Protein AF-0000000082527049 (afdb_homodimer)

Organism: NCBI:txid158383

Solvent-accessible surface area (backbone atoms only — not comparable to full-atom values): 14825 Å² total; per-residue (Å²): 141,87,80,73,52,44,71,53,27,53,71,65,44,74,83,54,60,95,79,43,87,49,55,90,68,38,43,73,91,43,54,63,54,38,51,38,31,34,69,52,26,30,56,68,39,48,50,51,59,44,67,74,38,63,76,91,48,32,56,57,21,47,52,30,46,32,52,45,23,49,32,27,72,77,32,73,47,36,25,55,52,50,53,46,51,52,49,50,50,51,39,51,52,47,50,49,51,50,50,51,52,51,52,51,51,52,53,55,53,53,55,54,56,56,55,58,58,57,59,61,59,64,70,64,61,74,77,75,72,73,75,118,148,84,92,81,51,60,59,38,35,57,78,51,63,78,80,64,59,93,81,43,88,50,54,88,66,40,44,77,92,43,54,62,53,45,50,36,31,34,67,52,26,30,60,66,39,49,49,50,58,45,66,75,37,62,76,91,52,31,56,56,22,46,51,31,46,32,52,46,23,48,32,29,72,77,32,73,48,36,25,54,52,49,52,46,53,53,51,52,50,50,42,50,51,48,51,48,52,49,51,50,53,51,50,51,50,52,54,53,52,52,54,54,56,57,54,58,57,55,60,62,58,63,73,65,60,74,76,76,72,72,75,117

Foldseek 3Di:
DPQD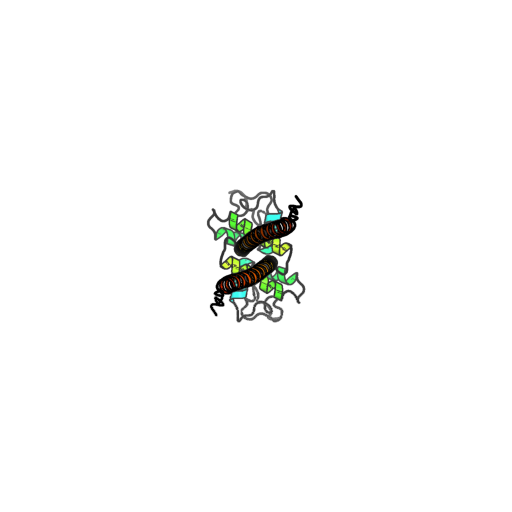ADPCRPDVVVDRDPPRLCPVQQPPVRSVLRVLLCVVQNPVRLSVVLVVDDVVCSNVVSVVSSQQSVQCVVPVPQGCNVVVVVVVVVVVVVVVVVVVVVVVVVVVVVVVVVVVVVVVVVVPPPPPPPPD/DDDDADPCSPPNPDDRPPPRLCPVQQPPVRPVQRVLLCVVQNSVRLSVVLVVDDVVCSNVVSVVSSQQSVQCVVPVPQGCNVVVVVVVVVVVVVVVVVVVVVVVVVVVVVVVVVVVVVVVVVVPPPPPPPPD

Secondary structure (DSSP, 8-state):
-----TTTTHHHHTT--TT-SSTTTS-TT-HHHHHHHHHHH-HHHHHHHHHTS-HHHHHHHHHHHHHHHHHHHH-TTTTHHHHHHHHHHHHHHHHHHHHHHHHHHHHHHHHHHHHHHHHHHHTT--------/------SSTTTSSSS--TT-SSTTTS-TT-HHHHHHHHHHH-HHHHHHHHHTS-HHHHHHHHHHHHHHHHHHHH-TTTTHHHHHHHHHHHHHHHHHHHHHHHHHHHHHHHHHHHHHHHHHHHTT--------

Sequence (264 aa):
MTSTRCAACKHLRRRCPPDCIFSPYFPSDNPQRFAYVHRIYGASNIAKILQDLPVHIRGEAADSLYYEAHCRMKDPIHGCVGIITLLHQQIYNAQTQLSKIQAEIAVLSAKAQTESHYQHQVEHVPNVDENFMTSTRCAACKHLRRRCPPDCIFSPYFPSDNPQRFAYVHRIYGASNIAKILQDLPVHIRGEAADSLYYEAHCRMKDPIHGCVGIITLLHQQIYNAQTQLSKIQAEIAVLSAKAQTESHYQHQVEHVPNVDENF

Structure (mmCIF, N/CA/C/O backbone):
data_AF-0000000082527049-model_v1
#
loop_
_entity.id
_entity.type
_entity.pdbx_description
1 polymer 'LOB domain-containing protein'
#
loop_
_atom_site.group_PDB
_atom_site.id
_atom_site.type_symbol
_atom_site.label_atom_id
_atom_site.label_alt_id
_atom_site.label_comp_id
_atom_site.label_asym_id
_atom_site.label_entity_id
_atom_site.label_seq_id
_atom_site.pdbx_PDB_ins_code
_atom_site.Cartn_x
_atom_site.Cartn_y
_atom_site.Cartn_z
_atom_site.occupancy
_atom_site.B_iso_or_equiv
_atom_site.auth_seq_id
_atom_site.auth_comp_id
_atom_site.auth_asym_id
_atom_site.auth_atom_id
_atom_site.pdbx_PDB_model_num
ATOM 1 N N .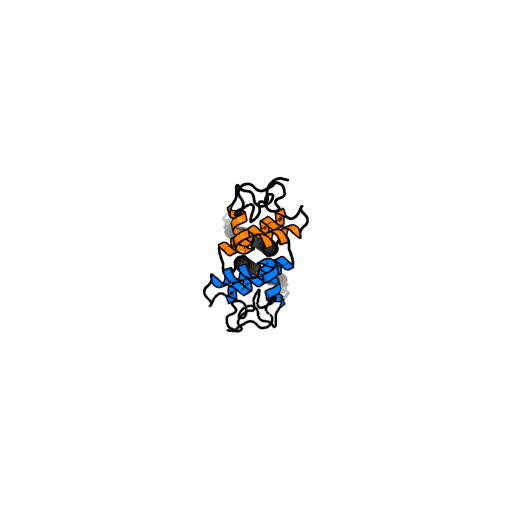 MET A 1 1 ? -16.969 23.422 32.25 1 33.56 1 MET A N 1
ATOM 2 C CA . MET A 1 1 ? -16.641 23.047 30.891 1 33.56 1 MET A CA 1
ATOM 3 C C . MET A 1 1 ? -15.133 23.031 30.672 1 33.56 1 MET A C 1
ATOM 5 O O . MET A 1 1 ? -14.516 24.094 30.531 1 33.56 1 MET A O 1
ATOM 9 N N . THR A 1 2 ? -14.141 22.234 31.359 1 44 2 THR A N 1
ATOM 10 C CA . THR A 1 2 ? -12.867 21.609 31.688 1 44 2 THR A CA 1
ATOM 11 C C . THR A 1 2 ? -12.219 20.984 30.453 1 44 2 THR A C 1
ATOM 13 O O . THR A 1 2 ? -11.148 20.391 30.547 1 44 2 THR A O 1
ATOM 16 N N . SER A 1 3 ? -12.633 21.125 29.344 1 47.94 3 SER A N 1
ATOM 17 C CA . SER A 1 3 ? -12.68 20.391 28.094 1 47.94 3 SER A CA 1
ATOM 18 C C . SER A 1 3 ? -11.453 20.672 27.234 1 47.94 3 SER A C 1
ATOM 20 O O . SER A 1 3 ? -11.406 20.281 26.062 1 47.94 3 SER A O 1
ATOM 22 N N . THR A 1 4 ? -10.164 20.984 27.766 1 60.16 4 THR A N 1
ATOM 23 C CA . THR A 1 4 ? -9.375 21.531 26.672 1 60.16 4 THR A CA 1
ATOM 24 C C . THR A 1 4 ? -8.562 20.438 25.984 1 60.16 4 THR A C 1
ATOM 26 O O . THR A 1 4 ? -7.656 20.734 25.203 1 60.16 4 THR A O 1
ATOM 29 N N . ARG A 1 5 ? -8.195 19.656 26.062 1 62.34 5 ARG A N 1
ATOM 30 C CA . ARG A 1 5 ? -7.027 18.875 25.672 1 62.34 5 ARG A CA 1
ATOM 31 C C . ARG A 1 5 ? -6.926 18.734 24.156 1 62.34 5 ARG A C 1
ATOM 33 O O . ARG A 1 5 ? -5.918 18.25 23.641 1 62.34 5 ARG A O 1
ATOM 40 N N . CYS A 1 6 ? -6.5 18.703 23.031 1 57.28 6 CYS A N 1
ATOM 41 C CA . CYS A 1 6 ? -5.84 18.062 21.891 1 57.28 6 CYS A CA 1
ATOM 42 C C . CYS A 1 6 ? -4.379 18.5 21.797 1 57.28 6 CYS A C 1
ATOM 44 O O . CYS A 1 6 ? -3.895 19.25 22.641 1 57.28 6 CYS A O 1
ATOM 46 N N . ALA A 1 7 ? -3.035 18.859 21.547 1 45.44 7 ALA A N 1
ATOM 47 C CA . ALA A 1 7 ? -4.016 18.578 20.5 1 45.44 7 ALA A CA 1
ATOM 48 C C . ALA A 1 7 ? -4.215 17.078 20.328 1 45.44 7 ALA A C 1
ATOM 50 O O . ALA A 1 7 ? -5.328 16.609 20.062 1 45.44 7 ALA A O 1
ATOM 51 N N . ALA A 1 8 ? -3.332 15.922 19.484 1 64.31 8 ALA A N 1
ATOM 52 C CA . ALA A 1 8 ? -3.783 14.539 19.422 1 64.31 8 ALA A CA 1
ATOM 53 C C . ALA A 1 8 ? -3.744 13.875 20.781 1 64.31 8 ALA A C 1
ATOM 55 O O . ALA A 1 8 ? -2.824 14.109 21.578 1 64.31 8 ALA A O 1
ATOM 56 N N . CYS A 1 9 ? -4.637 14.164 21.766 1 58.22 9 CYS A N 1
ATOM 57 C CA . CYS A 1 9 ? -5.387 14.398 22.984 1 58.22 9 CYS A CA 1
ATOM 58 C C . CYS A 1 9 ? -4.477 14.953 24.078 1 58.22 9 CYS A C 1
ATOM 60 O O . CYS A 1 9 ? -3.398 14.414 24.328 1 58.22 9 CYS A O 1
ATOM 62 N N . LYS A 1 10 ? -3.127 16.125 23.734 1 53.03 10 LYS A N 1
ATOM 63 C CA . LYS A 1 10 ? -2.316 16.656 24.828 1 53.03 10 LYS A CA 1
ATOM 64 C C . LYS A 1 10 ? -0.87 16.188 24.719 1 53.03 10 LYS A C 1
ATOM 66 O O . LYS A 1 10 ? -0.561 15.031 25.047 1 53.03 10 LYS A O 1
ATOM 71 N N . HIS A 1 11 ? -0.791 15.375 24.547 1 54.81 11 HIS A N 1
ATOM 72 C CA . HIS A 1 11 ? 0.16 15.516 23.453 1 54.81 11 HIS A CA 1
ATOM 73 C C . HIS A 1 11 ? 0.886 14.195 23.188 1 54.81 11 HIS A C 1
ATOM 75 O O . HIS A 1 11 ? 1.502 14.031 22.125 1 54.81 11 HIS A O 1
ATOM 81 N N . LEU A 1 12 ? 0.016 12.969 22.375 1 58.16 12 LEU A N 1
ATOM 82 C CA . LEU A 1 12 ? -0.374 12.125 21.234 1 58.16 12 LEU A CA 1
ATOM 83 C C . LEU A 1 12 ? -1.21 10.938 21.703 1 58.16 12 LEU A C 1
ATOM 85 O O . LEU A 1 12 ? -1.853 10.273 20.891 1 58.16 12 LEU A O 1
ATOM 89 N N . ARG A 1 13 ? -2.139 11.047 22.875 1 63.97 13 ARG A N 1
ATOM 90 C CA . ARG A 1 13 ? -3.371 10.281 23.047 1 63.97 13 ARG A CA 1
ATOM 91 C C . ARG A 1 13 ? -3.707 10.117 24.531 1 63.97 13 ARG A C 1
ATOM 93 O O . ARG A 1 13 ? -4.746 9.555 24.875 1 63.97 13 ARG A O 1
ATOM 100 N N . ARG A 1 14 ? -2.436 11.234 25.781 1 59.84 14 ARG A N 1
ATOM 101 C CA . ARG A 1 14 ? -2.57 10.852 27.188 1 59.84 14 ARG A CA 1
ATOM 102 C C . ARG A 1 14 ? -3.854 11.4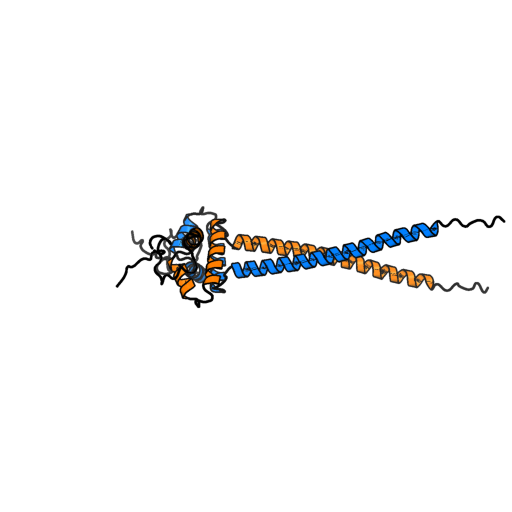14 27.797 1 59.84 14 ARG A C 1
ATOM 104 O O . ARG A 1 14 ? -3.941 12.609 28.078 1 59.84 14 ARG A O 1
ATOM 111 N N . ARG A 1 15 ? -5.055 10.883 28.359 1 76.75 15 ARG A N 1
ATOM 112 C CA . ARG A 1 15 ? -6.379 11.039 28.938 1 76.75 15 ARG A CA 1
ATOM 113 C C . ARG A 1 15 ? -7.328 11.734 27.969 1 76.75 15 ARG A C 1
ATOM 115 O O . ARG A 1 15 ? -7.707 12.891 28.203 1 76.75 15 ARG A O 1
ATOM 122 N N . CYS A 1 16 ? -7.801 10.898 26.875 1 84.12 16 CYS A N 1
ATOM 123 C CA . CYS A 1 16 ? -8.672 11.469 25.859 1 84.12 16 CYS A CA 1
ATOM 124 C C . CYS A 1 16 ? -10.047 11.797 26.438 1 84.12 16 CYS A C 1
ATOM 126 O O . CYS A 1 16 ? -10.562 11.07 27.281 1 84.12 16 CYS A O 1
ATOM 128 N N . PRO A 1 17 ? -10.594 12.859 26.078 1 86.88 17 PRO A N 1
ATOM 129 C CA . PRO A 1 17 ? -11.992 13.086 26.453 1 86.88 17 PRO A CA 1
ATOM 130 C C . PRO A 1 17 ? -12.945 12.094 25.797 1 86.88 17 PRO A C 1
ATOM 132 O O . PRO A 1 17 ? -12.57 11.406 24.844 1 86.88 17 PRO A O 1
ATOM 135 N N . PRO A 1 18 ? -14.094 11.875 26.266 1 85.12 18 PRO A N 1
ATOM 136 C CA . PRO A 1 18 ? -15.055 10.891 25.766 1 85.12 18 PRO A CA 1
ATOM 137 C C . PRO A 1 18 ? -15.406 11.094 24.297 1 85.12 18 PRO A C 1
ATOM 139 O O . PRO A 1 18 ? -15.773 10.141 23.609 1 85.12 18 PRO A O 1
ATOM 142 N N . ASP A 1 19 ? -15.188 12.273 23.75 1 87.69 19 ASP A N 1
ATOM 143 C CA . ASP A 1 19 ? -15.625 12.547 22.375 1 87.69 19 ASP A CA 1
ATOM 144 C C . ASP A 1 19 ? -14.438 12.586 21.422 1 87.69 19 ASP A C 1
ATOM 146 O O . ASP A 1 19 ? -14.562 13.047 20.281 1 87.69 19 ASP A O 1
ATOM 150 N N . CYS A 1 20 ? -13.453 12.062 21.859 1 92.5 20 CYS A N 1
ATOM 151 C CA . CYS A 1 20 ? -12.25 12.086 21.031 1 92.5 20 CYS A CA 1
ATOM 152 C C . CYS A 1 20 ? -12.406 11.195 19.812 1 92.5 20 CYS A C 1
ATOM 154 O O . CYS A 1 20 ? -12.727 10.008 19.938 1 92.5 20 CYS A O 1
ATOM 156 N N . ILE A 1 21 ? -12.07 11.656 18.641 1 93.69 21 ILE A N 1
ATOM 157 C CA . ILE A 1 21 ? -12.25 10.945 17.391 1 93.69 21 ILE A CA 1
ATOM 158 C C . ILE A 1 21 ? -11.227 9.812 17.281 1 93.69 21 ILE A C 1
ATOM 160 O O . ILE A 1 21 ? -11.406 8.867 16.516 1 93.69 21 ILE A O 1
ATOM 164 N N . PHE A 1 22 ? -10.211 9.914 18.031 1 94.62 22 PHE A N 1
ATOM 165 C CA . PHE A 1 22 ? -9.086 8.984 17.906 1 94.62 22 PHE A CA 1
ATOM 166 C C . PHE A 1 22 ? -9.242 7.816 18.875 1 94.62 22 PHE A C 1
ATOM 168 O O . PHE A 1 22 ? -8.797 6.703 18.594 1 94.62 22 PHE A O 1
ATOM 175 N N . SER A 1 23 ? -9.812 8.047 20.031 1 92.25 23 SER A N 1
ATOM 176 C CA . SER A 1 23 ? -9.766 7.137 21.172 1 92.25 23 SER A CA 1
ATOM 177 C C . SER A 1 23 ? -10.305 5.758 20.812 1 92.25 23 SER A C 1
ATOM 179 O O . SER A 1 23 ? -9.766 4.738 21.25 1 92.25 23 SER A O 1
ATOM 181 N N . PRO A 1 24 ? -11.336 5.551 19.984 1 93.19 24 PRO A N 1
ATOM 182 C CA . PRO A 1 24 ? -11.836 4.211 19.672 1 93.19 24 PRO A CA 1
ATOM 183 C C . PRO A 1 24 ? -10.875 3.404 18.812 1 93.19 24 PRO A C 1
ATOM 185 O O . PRO A 1 24 ? -10.938 2.172 18.781 1 93.19 24 PRO A O 1
ATOM 188 N N . TYR A 1 25 ? -9.953 4.238 18.156 1 95.44 25 TYR A N 1
ATOM 189 C CA . TYR A 1 25 ? -9.203 3.57 17.094 1 95.44 25 TYR A CA 1
ATOM 190 C C . TYR A 1 25 ? -7.711 3.533 17.422 1 95.44 25 TYR A C 1
ATOM 192 O O . TYR A 1 25 ? -6.957 2.766 16.828 1 95.44 25 TYR A O 1
ATOM 200 N N . PHE A 1 26 ? -7.383 4.309 18.344 1 94.5 26 PHE A N 1
ATOM 201 C CA . PHE A 1 26 ? -6 4.414 18.797 1 94.5 26 PHE A CA 1
ATOM 202 C C . PHE A 1 26 ? -5.91 4.348 20.312 1 94.5 26 PHE A C 1
ATOM 204 O O . PHE A 1 26 ? -5.766 5.375 20.984 1 94.5 26 PHE A O 1
ATOM 211 N N . PRO A 1 27 ? -5.902 3.176 20.734 1 89.12 27 PRO A N 1
ATOM 212 C CA . PRO A 1 27 ? -5.973 2.994 22.188 1 89.12 27 PRO A CA 1
ATOM 213 C C . PRO A 1 27 ? -4.684 3.406 22.891 1 89.12 27 PRO A C 1
ATOM 215 O O . PRO A 1 27 ? -3.598 3.283 22.328 1 89.12 27 PRO A O 1
ATOM 218 N N . SER A 1 28 ? -4.711 3.734 24.172 1 84.88 28 SER A N 1
ATOM 219 C CA . SER A 1 28 ? -3.584 4.242 24.953 1 84.88 28 SER A CA 1
ATOM 220 C C . SER A 1 28 ? -2.594 3.131 25.281 1 84.88 28 SER A C 1
ATOM 222 O O . SER A 1 28 ? -1.423 3.396 25.562 1 84.88 28 SER A O 1
ATOM 224 N N . ASP A 1 29 ? -3.107 1.927 25.234 1 86 29 ASP A N 1
ATOM 225 C CA . ASP A 1 29 ? -2.227 0.805 25.531 1 86 29 ASP A CA 1
ATOM 226 C C . ASP A 1 29 ? -1.362 0.435 24.328 1 86 29 ASP A C 1
ATOM 228 O O . ASP A 1 29 ? -0.475 -0.414 24.438 1 86 29 ASP A O 1
ATOM 232 N N . ASN A 1 30 ? -1.67 1.016 23.156 1 90.56 30 ASN A N 1
ATOM 233 C CA . ASN A 1 30 ? -0.839 0.889 21.969 1 90.56 30 ASN A CA 1
ATOM 234 C C . ASN A 1 30 ? -0.433 2.254 21.422 1 90.56 30 ASN A C 1
ATOM 236 O O . ASN A 1 30 ? -0.833 2.629 20.312 1 90.56 30 ASN A O 1
ATOM 240 N N . PRO A 1 31 ? 0.392 2.947 22.156 1 90.06 31 PRO A N 1
ATOM 241 C CA . PRO A 1 31 ? 0.726 4.328 21.812 1 90.06 31 PRO A CA 1
ATOM 242 C C . PRO A 1 31 ? 1.446 4.438 20.469 1 90.06 31 PRO A C 1
ATOM 244 O O . PRO A 1 31 ? 1.366 5.473 19.797 1 90.06 31 PRO A O 1
ATOM 247 N N . GLN A 1 32 ? 2.08 3.336 20.047 1 92.81 32 GLN A N 1
ATOM 248 C CA . GLN A 1 32 ? 2.832 3.355 18.797 1 92.81 32 GLN A CA 1
ATOM 249 C C . GLN A 1 32 ? 1.9 3.48 17.594 1 92.81 32 GLN A C 1
ATOM 251 O O . GLN A 1 32 ? 2.262 4.09 16.578 1 92.81 32 GLN A O 1
ATOM 256 N N . ARG A 1 33 ? 0.744 2.92 17.797 1 95.25 33 ARG A N 1
ATOM 257 C CA . ARG A 1 33 ? -0.225 2.945 16.703 1 95.25 33 ARG A CA 1
ATOM 258 C C . ARG A 1 33 ? -0.549 4.375 16.297 1 95.25 33 ARG A C 1
ATOM 260 O O . ARG A 1 33 ? -0.494 4.711 15.109 1 95.25 33 ARG A O 1
ATOM 267 N N . PHE A 1 34 ? -0.775 5.176 17.25 1 94.94 34 PHE A N 1
ATOM 268 C CA . PHE A 1 34 ? -1.087 6.566 16.938 1 94.94 34 PHE A CA 1
ATOM 269 C C . PHE A 1 34 ? 0.172 7.328 16.547 1 94.94 34 PHE A C 1
ATOM 271 O O . PHE A 1 34 ? 0.125 8.203 15.672 1 94.94 34 PHE A O 1
ATOM 278 N N . ALA A 1 35 ? 1.241 7.031 17.188 1 95 35 ALA A N 1
ATOM 279 C CA . ALA A 1 35 ? 2.494 7.727 16.906 1 95 35 ALA A CA 1
ATOM 280 C C . ALA A 1 35 ? 2.879 7.594 15.43 1 95 35 ALA A C 1
ATOM 282 O O . ALA A 1 35 ? 3.326 8.562 14.812 1 95 35 ALA A O 1
ATOM 283 N N . TYR A 1 36 ? 2.701 6.355 14.852 1 96.38 36 TYR A N 1
ATOM 284 C CA . TYR A 1 36 ? 3.066 6.117 13.461 1 96.38 36 TYR A CA 1
ATOM 285 C C . TYR A 1 36 ? 2.16 6.898 12.516 1 96.38 36 TYR A C 1
ATOM 287 O O . TYR A 1 36 ? 2.637 7.539 11.578 1 96.38 36 TYR A O 1
ATOM 295 N N . VAL A 1 37 ? 0.835 6.84 12.797 1 97.38 37 VAL A N 1
ATOM 296 C CA . VAL A 1 37 ? -0.109 7.516 11.906 1 97.38 37 VAL A CA 1
ATOM 297 C C . VAL A 1 37 ? 0.078 9.023 12.008 1 97.38 37 VAL A C 1
ATOM 299 O O . VAL A 1 37 ? -0.012 9.734 11.008 1 97.38 37 VAL A O 1
ATOM 302 N N . HIS A 1 38 ? 0.391 9.477 13.203 1 95.81 38 HIS A N 1
ATOM 303 C CA . HIS A 1 38 ? 0.633 10.898 13.422 1 95.81 38 HIS A CA 1
ATOM 304 C C . HIS A 1 38 ? 1.872 11.367 12.664 1 95.81 38 HIS A C 1
ATOM 306 O O . HIS A 1 38 ? 1.876 12.453 12.086 1 95.81 38 HIS A O 1
ATOM 312 N N . ARG A 1 39 ? 2.893 10.57 12.719 1 95.56 39 ARG A N 1
ATOM 313 C CA . ARG A 1 39 ? 4.152 10.93 12.078 1 95.56 39 ARG A CA 1
ATOM 314 C C . ARG A 1 39 ? 3.99 11.039 10.562 1 95.56 39 ARG A C 1
ATOM 316 O O . ARG A 1 39 ? 4.586 11.914 9.93 1 95.56 39 ARG A O 1
ATOM 323 N N . ILE A 1 40 ? 3.154 10.219 10.039 1 97.75 40 ILE A N 1
ATOM 324 C CA . ILE A 1 40 ? 3.072 10.117 8.586 1 97.75 40 ILE A CA 1
ATOM 325 C C . ILE A 1 40 ? 1.992 11.07 8.062 1 97.75 40 ILE A C 1
ATOM 327 O O . ILE A 1 40 ? 2.195 11.758 7.062 1 97.75 40 ILE A O 1
ATOM 331 N N . TYR A 1 41 ? 0.872 11.141 8.773 1 97.38 41 TYR A N 1
ATOM 332 C CA . TYR A 1 41 ? -0.283 11.836 8.211 1 97.38 41 TYR A CA 1
ATOM 333 C C . TYR A 1 41 ? -0.548 13.141 8.953 1 97.38 41 TYR A C 1
ATOM 335 O O . TYR A 1 41 ? -1.164 14.062 8.414 1 97.38 41 TYR A O 1
ATOM 343 N N . GLY A 1 42 ? -0.118 13.195 10.188 1 94.88 42 GLY A N 1
ATOM 344 C CA . GLY A 1 42 ? -0.533 14.289 11.047 1 94.88 42 GLY A CA 1
ATOM 345 C C . GLY A 1 42 ? -1.9 14.078 11.672 1 94.88 42 GLY A C 1
ATOM 346 O O . GLY A 1 42 ? -2.785 13.484 11.047 1 94.88 42 GLY A O 1
ATOM 347 N N . ALA A 1 43 ? -2.059 14.531 12.867 1 93 43 ALA A N 1
ATOM 348 C CA . ALA A 1 43 ? -3.287 14.32 13.633 1 93 43 ALA A CA 1
ATOM 349 C C . ALA A 1 43 ? -4.484 14.953 12.93 1 93 43 ALA A C 1
ATOM 351 O O . ALA A 1 43 ? -5.566 14.367 12.875 1 93 43 ALA A O 1
ATOM 352 N N . SER A 1 44 ? -4.289 16.078 12.305 1 91.62 44 SER A N 1
ATOM 353 C CA . SER A 1 44 ? -5.387 16.797 11.664 1 91.62 44 SER A CA 1
ATOM 354 C C . SER A 1 44 ? -5.887 16.047 10.43 1 91.62 44 SER A C 1
ATOM 356 O O . SER A 1 44 ? -7.098 15.93 10.219 1 91.62 44 SER A O 1
ATOM 358 N N . ASN A 1 45 ? -4.977 15.539 9.734 1 94 45 ASN A N 1
ATOM 359 C CA . ASN A 1 45 ? -5.352 14.836 8.516 1 94 45 ASN A CA 1
ATOM 360 C C . ASN A 1 45 ? -6.051 13.516 8.828 1 94 45 ASN A C 1
ATOM 362 O O . ASN A 1 45 ? -7.012 13.141 8.148 1 94 45 ASN A O 1
ATOM 366 N N . ILE A 1 46 ? -5.543 12.867 9.844 1 96.31 46 ILE A N 1
ATOM 367 C CA . ILE A 1 46 ? -6.168 11.609 10.242 1 96.31 46 ILE A CA 1
ATOM 368 C C . ILE A 1 46 ? -7.602 11.867 10.703 1 96.31 46 ILE A C 1
ATOM 370 O O . ILE A 1 46 ? -8.516 11.125 10.344 1 96.31 46 ILE A O 1
ATOM 374 N N . ALA A 1 47 ? -7.742 12.906 11.5 1 95.06 47 ALA A N 1
ATOM 375 C CA . ALA A 1 47 ? -9.078 13.258 11.977 1 95.06 47 ALA A CA 1
ATOM 376 C C . ALA A 1 47 ? -10.023 13.539 10.812 1 95.06 47 ALA A C 1
ATOM 378 O O . ALA A 1 47 ? -11.172 13.086 10.812 1 95.06 47 ALA A O 1
ATOM 379 N N . LYS A 1 48 ? -9.5 14.258 9.883 1 95.62 48 LYS A N 1
ATOM 380 C CA . LYS A 1 48 ? -10.305 14.594 8.711 1 95.62 48 LYS A CA 1
ATOM 381 C C . LYS A 1 48 ? -10.711 13.344 7.945 1 95.62 48 LYS A C 1
ATOM 383 O O . LYS A 1 48 ? -11.867 13.203 7.551 1 95.62 48 LYS A O 1
ATOM 388 N N . ILE A 1 49 ? -9.742 12.461 7.758 1 96.69 49 ILE A N 1
ATOM 389 C CA . ILE A 1 49 ? -9.992 11.234 7.016 1 96.69 49 ILE A CA 1
ATOM 390 C C . ILE A 1 49 ? -11.07 10.414 7.719 1 96.69 49 ILE A C 1
ATOM 392 O O . ILE A 1 49 ? -1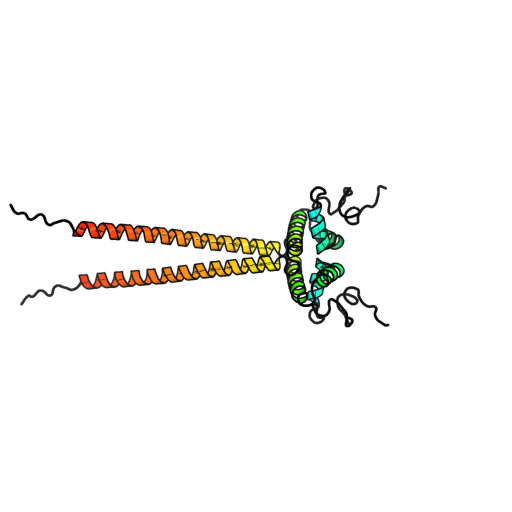2.016 9.945 7.082 1 96.69 49 ILE A O 1
ATOM 396 N N . LEU A 1 50 ? -10.93 10.297 9.031 1 97.44 50 LEU A N 1
ATOM 397 C CA . LEU A 1 50 ? -11.875 9.5 9.797 1 97.44 50 LEU A CA 1
ATOM 398 C C . LEU A 1 50 ? -13.242 10.172 9.852 1 97.44 50 LEU A C 1
ATOM 400 O O . LEU A 1 50 ? -14.273 9.5 9.758 1 97.44 50 LEU A O 1
ATOM 404 N N . GLN A 1 51 ? -13.234 11.469 9.93 1 96.81 51 GLN A N 1
ATOM 405 C CA . GLN A 1 51 ? -14.484 12.219 10.031 1 96.81 51 GLN A CA 1
ATOM 406 C C . GLN A 1 51 ? -15.289 12.125 8.734 1 96.81 51 GLN A C 1
ATOM 408 O O . GLN A 1 51 ? -16.516 12.219 8.758 1 96.81 51 GLN A O 1
ATOM 413 N N . ASP A 1 52 ? -14.562 11.938 7.676 1 97 52 ASP A N 1
ATOM 414 C CA . ASP A 1 52 ? -15.203 11.898 6.367 1 97 52 ASP A CA 1
ATOM 415 C C . ASP A 1 52 ? -15.844 10.539 6.113 1 97 52 ASP A C 1
ATOM 417 O O . ASP A 1 52 ? -16.531 10.344 5.102 1 97 52 ASP A O 1
ATOM 421 N N . LEU A 1 53 ? -15.695 9.664 7.059 1 97.81 53 LEU A N 1
ATOM 422 C CA . LEU A 1 53 ? -16.219 8.305 6.883 1 97.81 53 LEU A CA 1
ATOM 423 C C . LEU A 1 53 ? -17.344 8.023 7.867 1 97.81 53 LEU A C 1
ATOM 425 O O . LEU A 1 53 ? -17.375 8.586 8.969 1 97.81 53 LEU A O 1
ATOM 429 N N . PRO A 1 54 ? -18.281 7.102 7.441 1 97.62 54 PRO A N 1
ATOM 430 C CA . PRO A 1 54 ? -19.25 6.633 8.438 1 97.62 54 PRO A CA 1
ATOM 431 C C . PRO A 1 54 ? -18.578 5.941 9.625 1 97.62 54 PRO A C 1
ATOM 433 O O . PRO A 1 54 ? -17.578 5.234 9.453 1 97.62 54 PRO A O 1
ATOM 436 N N . VAL A 1 55 ? -19.078 6.113 10.82 1 97.31 55 VAL A N 1
ATOM 437 C CA . VAL A 1 55 ? -18.484 5.664 12.078 1 97.31 55 VAL A CA 1
ATOM 438 C C . VAL A 1 55 ? -18.172 4.172 12 1 97.31 55 VAL A C 1
ATOM 440 O O . VAL A 1 55 ? -17.156 3.717 12.516 1 97.31 55 VAL A O 1
ATOM 443 N N . HIS A 1 56 ? -19 3.357 11.352 1 97.5 56 HIS A N 1
ATOM 444 C CA . HIS A 1 56 ? -18.922 1.901 11.422 1 97.5 56 HIS A CA 1
ATOM 445 C C . HIS A 1 56 ? -17.75 1.369 10.594 1 97.5 56 HIS A C 1
ATOM 447 O O . HIS A 1 56 ? -17.359 0.209 10.742 1 97.5 56 HIS A O 1
ATOM 453 N N . ILE A 1 57 ? -17.203 2.318 9.711 1 98.38 57 ILE A N 1
ATOM 454 C CA . ILE A 1 57 ? -16.078 1.83 8.898 1 98.38 57 ILE A CA 1
ATOM 455 C C . ILE A 1 57 ? -14.805 2.559 9.289 1 98.38 57 ILE A C 1
ATOM 457 O O . ILE A 1 57 ? -13.734 2.301 8.727 1 98.38 57 ILE A O 1
ATOM 461 N N . ARG A 1 58 ? -14.828 3.414 10.203 1 98.5 58 ARG A N 1
ATOM 462 C CA . ARG A 1 58 ? -13.664 4.191 10.633 1 98.5 58 ARG A CA 1
ATOM 463 C C . ARG A 1 58 ? -12.578 3.285 11.195 1 98.5 58 ARG A C 1
ATOM 465 O O . ARG A 1 58 ? -11.383 3.568 11.039 1 98.5 58 ARG A O 1
ATOM 472 N N . GLY A 1 59 ? -13.023 2.258 11.875 1 98.06 59 GLY A N 1
ATOM 473 C CA . GLY A 1 59 ? -12.055 1.318 12.422 1 98.06 59 GLY A CA 1
ATOM 474 C C . GLY A 1 59 ? -11.188 0.665 11.359 1 98.06 59 GLY A C 1
ATOM 475 O O . GLY A 1 59 ? -9.977 0.516 11.539 1 98.06 59 GLY A O 1
ATOM 476 N N . GLU A 1 60 ? -11.898 0.3 10.25 1 98.5 60 GLU A N 1
ATOM 477 C CA . GLU A 1 60 ? -11.18 -0.311 9.141 1 98.5 60 GLU A CA 1
ATOM 478 C C . GLU A 1 60 ? -10.211 0.676 8.5 1 98.5 60 GLU A C 1
ATOM 480 O O . GLU A 1 60 ? -9.086 0.308 8.148 1 98.5 60 GLU A O 1
ATOM 485 N N . ALA A 1 61 ? -10.625 1.776 8.383 1 98.75 61 ALA A N 1
ATOM 486 C CA . ALA A 1 61 ? -9.773 2.818 7.816 1 98.75 61 ALA A CA 1
ATOM 487 C C . ALA A 1 61 ? -8.578 3.1 8.719 1 98.75 61 ALA A C 1
ATOM 489 O O . ALA A 1 61 ? -7.449 3.246 8.242 1 98.75 61 ALA A O 1
ATOM 490 N N . ALA A 1 62 ? -8.805 3.176 10.047 1 98.62 62 ALA A N 1
ATOM 491 C CA . ALA A 1 62 ? -7.719 3.395 11 1 98.62 62 ALA A CA 1
ATOM 492 C C . ALA A 1 62 ? -6.68 2.277 10.922 1 98.62 62 ALA A C 1
ATOM 494 O O . ALA A 1 62 ? -5.477 2.531 11.016 1 98.62 62 ALA A O 1
ATOM 495 N N . ASP A 1 63 ? -7.188 1.062 10.711 1 98.69 63 ASP A N 1
ATOM 496 C CA . ASP A 1 63 ? -6.289 -0.08 10.586 1 98.69 63 ASP A CA 1
ATOM 497 C C . ASP A 1 63 ? -5.414 0.043 9.344 1 98.69 63 ASP A C 1
ATOM 499 O O . ASP A 1 63 ? -4.211 -0.219 9.398 1 98.69 63 ASP A O 1
ATOM 503 N N . SER A 1 64 ? -6.07 0.407 8.266 1 98.88 64 SER A N 1
ATOM 504 C CA . SER A 1 64 ? -5.324 0.526 7.016 1 98.88 64 SER A CA 1
ATOM 505 C C . SER A 1 64 ? -4.348 1.695 7.062 1 98.88 64 SER A C 1
ATOM 507 O O . SER A 1 64 ? -3.229 1.598 6.555 1 98.88 64 SER A O 1
ATOM 509 N N . LEU A 1 65 ? -4.738 2.758 7.676 1 98.81 65 LEU A N 1
ATOM 510 C CA . LEU A 1 65 ? -3.852 3.904 7.848 1 98.81 65 LEU A CA 1
ATOM 511 C C . LEU A 1 65 ? -2.633 3.529 8.68 1 98.81 65 LEU A C 1
ATOM 513 O O . LEU A 1 65 ? -1.511 3.926 8.359 1 98.81 65 LEU A O 1
ATOM 517 N N . TYR A 1 66 ? -2.898 2.809 9.719 1 98.75 66 TYR A N 1
ATOM 518 C CA . TYR A 1 66 ? -1.794 2.367 10.562 1 98.75 66 TYR A CA 1
ATOM 519 C C . TYR A 1 66 ? -0.836 1.475 9.781 1 98.75 66 TYR A C 1
ATOM 521 O O . TYR A 1 66 ? 0.384 1.615 9.898 1 98.75 66 TYR A O 1
ATOM 529 N N . TYR A 1 67 ? -1.431 0.536 9.055 1 98.88 67 TYR A N 1
ATOM 530 C CA . TYR A 1 67 ? -0.594 -0.363 8.266 1 98.88 67 TYR A CA 1
ATOM 531 C C . TYR A 1 67 ? 0.289 0.42 7.301 1 98.88 67 TYR A C 1
ATOM 533 O O . TYR A 1 67 ? 1.484 0.143 7.18 1 98.88 67 TYR A O 1
ATOM 541 N N . GLU A 1 68 ? -0.294 1.334 6.602 1 98.88 68 GLU A N 1
ATOM 542 C CA . GLU A 1 68 ? 0.436 2.156 5.641 1 98.88 68 GLU A CA 1
ATOM 543 C C . GLU A 1 68 ? 1.515 2.984 6.332 1 98.88 68 GLU A C 1
ATOM 545 O O . GLU A 1 68 ? 2.635 3.098 5.828 1 98.88 68 GLU A O 1
ATOM 550 N N . ALA A 1 69 ? 1.155 3.525 7.43 1 98.75 69 ALA A N 1
ATOM 551 C CA . ALA A 1 69 ? 2.133 4.305 8.188 1 98.75 69 ALA A CA 1
ATOM 552 C C . ALA A 1 69 ? 3.303 3.43 8.633 1 98.75 69 ALA A C 1
ATOM 554 O O . ALA A 1 69 ? 4.461 3.846 8.547 1 98.75 69 ALA A O 1
ATOM 555 N N . HIS A 1 70 ? 2.91 2.275 9.109 1 98.56 70 HIS A N 1
ATOM 556 C CA . HIS A 1 70 ? 3.928 1.323 9.539 1 98.56 70 HIS A CA 1
ATOM 557 C C . HIS A 1 70 ? 4.895 0.999 8.406 1 98.56 70 HIS A C 1
ATOM 559 O O . HIS A 1 70 ? 6.109 0.957 8.617 1 98.56 70 HIS A O 1
ATOM 565 N N . CYS A 1 71 ? 4.387 0.833 7.234 1 98.75 71 CYS A N 1
ATOM 566 C CA . CYS A 1 71 ? 5.207 0.532 6.07 1 98.75 71 CYS A CA 1
ATOM 567 C C . CYS A 1 71 ? 6.148 1.688 5.75 1 98.75 71 CYS A C 1
ATOM 569 O O . CYS A 1 71 ? 7.312 1.472 5.414 1 98.75 71 CYS A O 1
ATOM 571 N N . ARG A 1 72 ? 5.66 2.854 5.84 1 98.19 72 ARG A N 1
ATOM 572 C CA . ARG A 1 72 ? 6.473 4.023 5.535 1 98.19 72 ARG A CA 1
ATOM 573 C C . ARG A 1 72 ? 7.551 4.238 6.594 1 98.19 72 ARG A C 1
ATOM 575 O O . ARG A 1 72 ? 8.648 4.707 6.285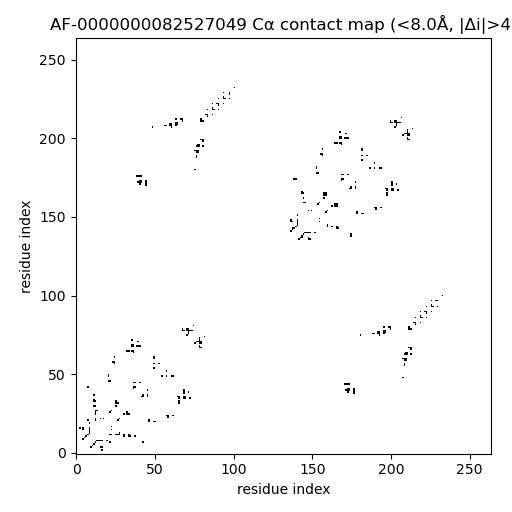 1 98.19 72 ARG A O 1
ATOM 582 N N . MET A 1 73 ? 7.234 3.877 7.848 1 97.62 73 MET A N 1
ATOM 583 C CA . MET A 1 73 ? 8.234 3.951 8.906 1 97.62 73 MET A CA 1
ATOM 584 C C . MET A 1 73 ? 9.383 2.979 8.648 1 97.62 73 MET A C 1
ATOM 586 O O . MET A 1 73 ? 10.539 3.289 8.93 1 97.62 73 MET A O 1
ATOM 590 N N . LYS A 1 74 ? 9.039 1.884 8.086 1 98.06 74 LYS A N 1
ATOM 591 C CA . LYS A 1 74 ? 10.023 0.842 7.801 1 98.06 74 LYS A CA 1
ATOM 592 C C . LYS A 1 74 ? 10.805 1.153 6.531 1 98.06 74 LYS A C 1
ATOM 594 O O . LYS A 1 74 ? 12.008 0.874 6.449 1 98.06 74 LYS A O 1
ATOM 599 N N . ASP A 1 75 ? 10.125 1.713 5.57 1 98.56 75 ASP A N 1
ATOM 600 C CA . ASP A 1 75 ? 10.695 2.098 4.281 1 98.56 75 ASP A CA 1
ATOM 601 C C . ASP A 1 75 ? 10.258 3.51 3.891 1 98.56 75 ASP A C 1
ATOM 603 O O . ASP A 1 75 ? 9.289 3.686 3.152 1 98.56 75 ASP A O 1
ATOM 607 N N . PRO A 1 76 ? 10.984 4.465 4.246 1 98 76 PRO A N 1
ATOM 608 C CA . PRO A 1 76 ? 10.578 5.855 4.047 1 98 76 PRO A CA 1
ATOM 609 C C . PRO A 1 76 ? 10.516 6.246 2.57 1 98 76 PRO A C 1
ATOM 611 O O . PRO A 1 76 ? 9.93 7.273 2.223 1 98 76 PRO A O 1
ATOM 614 N N . ILE A 1 77 ? 11.133 5.484 1.758 1 98.69 77 ILE A N 1
ATOM 615 C CA . ILE A 1 77 ? 11.203 5.816 0.339 1 98.69 77 ILE A CA 1
ATOM 616 C C . ILE A 1 77 ? 9.969 5.266 -0.382 1 98.69 77 ILE A C 1
ATOM 618 O O . ILE A 1 77 ? 9.305 5.988 -1.121 1 98.69 77 ILE A O 1
ATOM 622 N N . HIS A 1 78 ? 9.586 4.016 -0.11 1 98.75 78 HIS A N 1
ATOM 623 C CA . HIS A 1 78 ? 8.594 3.375 -0.972 1 98.75 78 HIS A CA 1
ATOM 624 C C . HIS A 1 78 ? 7.305 3.09 -0.212 1 98.75 78 HIS A C 1
ATOM 626 O O . HIS A 1 78 ? 6.242 2.928 -0.821 1 98.75 78 HIS A O 1
ATOM 632 N N . GLY A 1 79 ? 7.367 2.889 1.096 1 98.69 79 GLY A N 1
ATOM 633 C CA . GLY A 1 79 ? 6.172 2.541 1.85 1 98.69 79 GLY A CA 1
ATOM 634 C C . GLY A 1 79 ? 5.488 1.286 1.338 1 98.69 79 GLY A C 1
ATOM 635 O O . GLY A 1 79 ? 6.141 0.26 1.129 1 98.69 79 GLY A O 1
ATOM 636 N N . CYS A 1 80 ? 4.219 1.363 1.16 1 98.88 80 CYS A N 1
ATOM 637 C CA . CYS A 1 80 ? 3.428 0.229 0.7 1 98.88 80 CYS A CA 1
ATOM 638 C C . CYS A 1 80 ? 3.736 -0.095 -0.757 1 98.88 80 CYS A C 1
ATOM 640 O O . CYS A 1 80 ? 3.461 -1.202 -1.224 1 98.88 80 CYS A O 1
ATOM 642 N N . VAL A 1 81 ? 4.258 0.865 -1.47 1 98.88 81 VAL A N 1
ATOM 643 C CA . VAL A 1 81 ? 4.574 0.641 -2.877 1 98.88 81 VAL A CA 1
ATOM 644 C C . VAL A 1 81 ? 5.656 -0.432 -3 1 98.88 81 VAL A C 1
ATOM 646 O O . VAL A 1 81 ? 5.648 -1.224 -3.945 1 98.88 81 VAL A O 1
ATOM 649 N N . GLY A 1 82 ? 6.59 -0.39 -1.996 1 98.81 82 GLY A N 1
ATOM 650 C CA . GLY A 1 82 ? 7.574 -1.457 -1.968 1 98.81 82 GLY A CA 1
ATOM 651 C C . GLY A 1 82 ? 6.961 -2.836 -1.836 1 98.81 82 GLY A C 1
ATOM 652 O O . GLY A 1 82 ? 7.367 -3.773 -2.525 1 98.81 82 GLY A O 1
ATOM 653 N N . ILE A 1 83 ? 5.969 -2.977 -1.066 1 98.88 83 ILE A N 1
ATOM 654 C CA . ILE A 1 83 ? 5.266 -4.234 -0.845 1 98.88 83 ILE A CA 1
ATOM 655 C C . ILE A 1 83 ? 4.5 -4.629 -2.107 1 98.88 83 ILE A C 1
ATOM 657 O O . ILE A 1 83 ? 4.543 -5.785 -2.531 1 98.88 83 ILE A O 1
ATOM 661 N N . ILE A 1 84 ? 3.855 -3.707 -2.623 1 98.88 84 ILE A N 1
ATOM 662 C CA . ILE A 1 84 ? 3.078 -3.934 -3.836 1 98.88 84 ILE A CA 1
ATOM 663 C C . ILE A 1 84 ? 3.994 -4.434 -4.953 1 98.88 84 ILE A C 1
ATOM 665 O O . ILE A 1 84 ? 3.654 -5.375 -5.668 1 98.88 84 ILE A O 1
ATOM 669 N N . THR A 1 85 ? 5.125 -3.771 -5.094 1 98.81 85 THR A N 1
ATOM 670 C CA . THR A 1 85 ? 6.098 -4.164 -6.102 1 98.81 85 THR A CA 1
ATOM 671 C C . THR A 1 85 ? 6.555 -5.605 -5.883 1 98.81 85 THR A C 1
ATOM 673 O O . THR A 1 85 ? 6.641 -6.387 -6.832 1 98.81 85 THR A O 1
ATOM 676 N N . LEU A 1 86 ? 6.844 -5.965 -4.691 1 98.62 86 LEU A N 1
ATOM 677 C CA . LEU A 1 86 ? 7.273 -7.324 -4.375 1 98.62 86 LEU A CA 1
ATOM 678 C C . LEU A 1 86 ? 6.168 -8.328 -4.672 1 98.62 86 LEU A C 1
ATOM 680 O O . LEU A 1 86 ? 6.434 -9.406 -5.211 1 98.62 86 LEU A O 1
ATOM 684 N N . LEU A 1 87 ? 4.977 -7.98 -4.32 1 98.81 87 LEU A N 1
ATOM 685 C CA . LEU A 1 87 ? 3.85 -8.875 -4.578 1 98.81 87 LEU A CA 1
ATOM 686 C C . LEU A 1 87 ? 3.633 -9.055 -6.074 1 98.81 87 LEU A C 1
ATOM 688 O O . LEU A 1 87 ? 3.35 -10.164 -6.531 1 98.81 87 LEU A O 1
ATOM 692 N N . HIS A 1 88 ? 3.766 -8.008 -6.812 1 98.62 88 HIS A N 1
ATOM 693 C CA . HIS A 1 88 ? 3.66 -8.109 -8.266 1 98.62 88 HIS A CA 1
ATOM 694 C C . HIS A 1 88 ? 4.734 -9.031 -8.828 1 98.62 88 HIS A C 1
ATOM 696 O O . HIS A 1 88 ? 4.473 -9.805 -9.758 1 98.62 88 HIS A O 1
ATOM 702 N N . GLN A 1 89 ? 5.898 -8.953 -8.344 1 98.56 89 GLN A N 1
ATOM 703 C CA . GLN A 1 89 ? 6.965 -9.844 -8.781 1 98.56 89 GLN A CA 1
ATOM 704 C C . GLN A 1 89 ? 6.629 -11.297 -8.477 1 98.56 89 GLN A C 1
ATOM 706 O O . GLN A 1 89 ? 6.895 -12.188 -9.289 1 98.56 89 GLN A O 1
ATOM 711 N N . GLN A 1 90 ? 6.051 -11.453 -7.344 1 98.19 90 GLN A N 1
ATOM 712 C CA . GLN A 1 90 ? 5.66 -12.805 -6.953 1 98.19 90 GLN A CA 1
ATOM 713 C C . GLN A 1 90 ? 4.582 -13.359 -7.879 1 98.19 90 GLN A C 1
ATOM 715 O O . GLN A 1 90 ? 4.625 -14.531 -8.258 1 98.19 90 GLN A O 1
ATOM 720 N N . ILE A 1 91 ? 3.67 -12.602 -8.242 1 98.31 91 ILE A N 1
ATOM 721 C CA . ILE A 1 91 ? 2.609 -13.008 -9.156 1 98.31 91 ILE A CA 1
ATOM 722 C C . ILE A 1 91 ? 3.205 -13.336 -10.523 1 98.31 91 ILE A C 1
ATOM 724 O O . ILE A 1 91 ? 2.855 -14.352 -11.133 1 98.31 91 ILE A O 1
ATOM 728 N N . TYR A 1 92 ? 4.066 -12.516 -10.938 1 98.12 92 TYR A N 1
ATOM 729 C CA . TYR A 1 92 ? 4.727 -12.758 -12.219 1 98.12 92 TYR A CA 1
ATOM 730 C C . TYR A 1 92 ? 5.445 -14.102 -12.219 1 98.12 92 TYR A C 1
ATOM 732 O O . TYR A 1 92 ? 5.336 -14.875 -13.172 1 98.12 92 TYR A O 1
ATOM 740 N N . ASN A 1 93 ? 6.156 -14.305 -11.164 1 97.44 93 ASN A N 1
ATOM 741 C CA . ASN A 1 93 ? 6.887 -15.562 -11.047 1 97.44 93 ASN A CA 1
ATOM 742 C C . ASN A 1 93 ? 5.941 -16.766 -11.062 1 97.44 93 ASN A C 1
ATOM 744 O O . ASN A 1 93 ? 6.207 -17.766 -11.734 1 97.44 93 ASN A O 1
ATOM 748 N N . ALA A 1 94 ? 4.898 -16.656 -10.297 1 96.56 94 ALA A N 1
ATOM 749 C CA . ALA A 1 94 ? 3.928 -17.75 -10.234 1 96.56 94 ALA A CA 1
ATOM 750 C C . ALA A 1 94 ? 3.264 -17.984 -11.586 1 96.56 94 ALA A C 1
ATOM 752 O O . ALA A 1 94 ? 3.066 -19.125 -12.008 1 96.56 94 ALA A O 1
ATOM 753 N N . GLN A 1 95 ? 2.992 -16.906 -12.188 1 95.38 95 GLN A N 1
ATOM 754 C CA . GLN A 1 95 ? 2.346 -17 -13.492 1 95.38 95 GLN A CA 1
ATOM 755 C C . GLN A 1 95 ? 3.297 -17.578 -14.531 1 95.38 95 GLN A C 1
ATOM 757 O O . GLN A 1 95 ? 2.879 -18.344 -15.414 1 95.38 95 GLN A O 1
ATOM 762 N N . THR A 1 96 ? 4.504 -17.312 -14.469 1 96.88 96 THR A N 1
ATOM 763 C CA . THR A 1 96 ? 5.508 -17.859 -15.383 1 96.88 96 THR A CA 1
ATOM 764 C C . THR A 1 96 ? 5.652 -19.359 -15.172 1 96.88 96 THR A C 1
ATOM 766 O O . THR A 1 96 ? 5.715 -20.125 -16.141 1 96.88 96 THR A O 1
ATOM 769 N N . GLN A 1 97 ? 5.707 -19.688 -13.961 1 95.12 97 GLN A N 1
ATOM 770 C CA . GLN A 1 97 ? 5.801 -21.094 -13.648 1 95.12 97 GLN A CA 1
ATOM 771 C C . GLN A 1 97 ? 4.578 -21.859 -14.156 1 95.12 97 GLN A C 1
ATOM 773 O O . GLN A 1 97 ? 4.711 -22.953 -14.727 1 95.12 97 GLN A O 1
ATOM 778 N N . LEU A 1 98 ? 3.412 -21.281 -13.938 1 94.88 98 LEU A N 1
ATOM 779 C CA . LEU A 1 98 ? 2.174 -21.891 -14.406 1 94.88 98 LEU A CA 1
ATOM 780 C C . LEU A 1 98 ? 2.186 -22.047 -15.922 1 94.88 98 LEU A C 1
ATOM 782 O O . LEU A 1 98 ? 1.792 -23.094 -16.453 1 94.88 98 LEU A O 1
ATOM 786 N N . SER A 1 99 ? 2.664 -21.125 -16.578 1 94.81 99 SER A N 1
ATOM 787 C CA . SER A 1 99 ? 2.738 -21.172 -18.031 1 94.81 99 SER A CA 1
ATOM 788 C C . SER A 1 99 ? 3.701 -22.25 -18.5 1 94.81 99 SER A C 1
ATOM 790 O O . SER A 1 99 ? 3.438 -22.938 -19.5 1 94.81 99 SER A O 1
ATOM 792 N N . LYS A 1 100 ? 4.781 -22.344 -17.828 1 94.31 100 LYS A N 1
ATOM 793 C CA . LYS A 1 100 ? 5.77 -23.359 -18.172 1 94.31 100 LYS A CA 1
ATOM 794 C C . LYS A 1 100 ? 5.195 -24.766 -17.969 1 94.31 100 LYS A C 1
ATOM 796 O O . LYS A 1 100 ? 5.367 -25.641 -18.828 1 94.31 100 LYS A O 1
ATOM 801 N N . ILE A 1 101 ? 4.52 -24.969 -16.922 1 92 101 ILE A N 1
ATOM 802 C CA . ILE A 1 101 ? 3.949 -26.281 -16.609 1 92 101 ILE A CA 1
ATOM 803 C C . ILE A 1 101 ? 2.846 -26.609 -17.625 1 92 101 ILE A C 1
ATOM 805 O O . ILE A 1 101 ? 2.736 -27.75 -18.078 1 92 101 ILE A O 1
ATOM 809 N N . GLN A 1 102 ? 2.066 -25.625 -17.984 1 88.44 102 GLN A N 1
ATOM 810 C CA . GLN A 1 102 ? 1.001 -25.812 -18.969 1 88.44 102 GLN A CA 1
ATOM 811 C C . GLN A 1 102 ? 1.57 -26.172 -20.344 1 88.44 102 GLN A C 1
ATOM 813 O O . GLN A 1 102 ? 1.011 -27.016 -21.047 1 88.44 102 GLN A O 1
ATOM 818 N N . ALA A 1 103 ? 2.656 -25.531 -20.672 1 90.88 103 ALA A N 1
ATOM 819 C CA . ALA A 1 103 ? 3.32 -25.828 -21.938 1 90.88 103 ALA A CA 1
ATOM 820 C C . ALA A 1 103 ? 3.875 -27.25 -21.938 1 90.88 103 ALA A C 1
ATOM 822 O O . ALA A 1 103 ? 3.773 -27.969 -22.938 1 90.88 103 ALA A O 1
ATOM 823 N N . GLU A 1 104 ? 4.434 -27.625 -20.859 1 85.75 104 GLU A N 1
ATOM 824 C CA . GLU A 1 104 ? 4.98 -28.984 -20.703 1 85.75 104 GLU A CA 1
ATOM 825 C C . GLU A 1 104 ? 3.883 -30.031 -20.812 1 85.75 104 GLU A C 1
ATOM 827 O O . GLU A 1 104 ? 4.066 -31.062 -21.469 1 85.75 104 GLU A O 1
ATOM 832 N N . ILE A 1 105 ? 2.768 -29.812 -20.188 1 84.62 105 ILE A N 1
ATOM 833 C CA . ILE A 1 105 ? 1.631 -30.719 -20.234 1 84.62 105 ILE A CA 1
ATOM 834 C C . ILE A 1 105 ? 1.095 -30.812 -21.672 1 84.62 105 ILE A C 1
ATOM 836 O O . ILE A 1 105 ? 0.724 -31.891 -22.125 1 84.62 105 ILE A O 1
ATOM 840 N N . ALA A 1 106 ? 1.054 -29.672 -22.312 1 86.44 106 ALA A N 1
ATOM 841 C CA . ALA A 1 106 ? 0.579 -29.625 -23.703 1 86.44 106 ALA A CA 1
ATOM 842 C C . ALA A 1 106 ? 1.475 -30.453 -24.609 1 86.44 106 ALA A C 1
ATOM 844 O O . ALA A 1 106 ? 0.984 -31.172 -25.484 1 86.44 106 ALA A O 1
ATOM 845 N N . VAL A 1 107 ? 2.785 -30.406 -24.422 1 86.19 107 VAL A N 1
ATOM 846 C CA . VAL A 1 107 ? 3.75 -31.172 -25.203 1 86.19 107 VAL A CA 1
ATOM 847 C C . VAL A 1 107 ? 3.584 -32.656 -24.922 1 86.19 107 VAL A C 1
ATOM 849 O O . VAL A 1 107 ? 3.574 -33.469 -25.844 1 86.19 107 VAL A O 1
ATOM 852 N N . LEU A 1 108 ? 3.387 -33.031 -23.703 1 80.75 108 LEU A N 1
ATOM 853 C CA . LEU A 1 108 ? 3.211 -34.438 -23.328 1 80.75 108 LEU A CA 1
ATOM 854 C C . LEU A 1 108 ? 1.912 -35 -23.891 1 80.75 108 LEU A C 1
ATOM 856 O O . LEU A 1 108 ? 1.877 -36.125 -24.359 1 80.75 108 LEU A O 1
ATOM 860 N N . SER A 1 109 ? 0.846 -34.219 -23.844 1 82.62 109 SER A N 1
ATOM 861 C CA . SER A 1 109 ? -0.454 -34.625 -24.375 1 82.62 109 SER A CA 1
ATOM 862 C C . SER A 1 109 ? -0.409 -34.812 -25.875 1 82.62 109 SER A C 1
ATOM 864 O O . SER A 1 109 ? -1.046 -35.719 -26.422 1 82.62 109 SER A O 1
ATOM 866 N N . ALA A 1 110 ? 0.35 -33.969 -26.547 1 85.88 110 ALA A N 1
ATOM 867 C CA . ALA A 1 110 ? 0.498 -34.031 -28 1 85.88 110 ALA A CA 1
ATOM 868 C C . ALA A 1 110 ? 1.272 -35.312 -28.406 1 85.88 110 ALA A C 1
ATOM 870 O O . ALA A 1 110 ? 0.93 -35.969 -29.375 1 85.88 110 ALA A O 1
ATOM 871 N N . LYS A 1 111 ? 2.205 -35.719 -27.75 1 79.88 111 LYS A N 1
ATOM 872 C CA . LYS A 1 111 ? 2.998 -36.938 -27.984 1 79.88 111 LYS A CA 1
ATOM 873 C C . LYS A 1 111 ? 2.162 -38.188 -27.781 1 79.88 111 LYS A C 1
ATOM 875 O O . LYS A 1 111 ? 2.277 -39.156 -28.547 1 79.88 111 LYS A O 1
ATOM 880 N N . ALA A 1 112 ? 1.282 -38.156 -26.828 1 76.5 112 ALA A N 1
ATOM 881 C CA . ALA A 1 112 ? 0.44 -39.281 -26.5 1 76.5 112 ALA A CA 1
ATOM 882 C C . ALA A 1 112 ? -0.606 -39.531 -27.594 1 76.5 112 ALA A C 1
ATOM 884 O O . ALA A 1 112 ? -0.925 -40.688 -27.922 1 76.5 112 ALA A O 1
ATOM 885 N N . GLN A 1 113 ? -1.093 -38.531 -28.156 1 79.94 113 GLN A N 1
ATOM 886 C CA . GLN A 1 113 ? -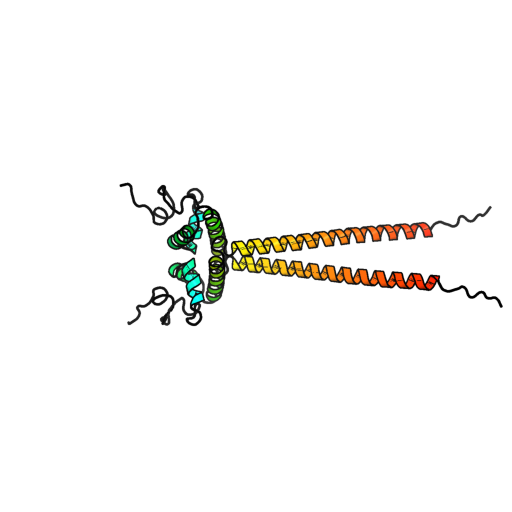2.104 -38.594 -29.203 1 79.94 113 GLN A CA 1
ATOM 887 C C . GLN A 1 113 ? -1.503 -39.125 -30.5 1 79.94 113 GLN A C 1
ATOM 889 O O . GLN A 1 113 ? -2.141 -39.906 -31.219 1 79.94 113 GLN A O 1
ATOM 894 N N . THR A 1 114 ? -0.228 -38.812 -30.797 1 79.88 114 THR A N 1
ATOM 895 C CA . THR A 1 114 ? 0.45 -39.25 -32 1 79.88 114 THR A CA 1
ATOM 896 C C . THR A 1 114 ? 0.806 -40.75 -31.906 1 79.88 114 THR A C 1
ATOM 898 O O . THR A 1 114 ? 0.661 -41.469 -32.875 1 79.88 114 THR A O 1
ATOM 901 N N . GLU A 1 115 ? 1.108 -41.312 -30.844 1 73.75 115 GLU A N 1
ATOM 902 C CA . GLU A 1 115 ? 1.463 -42.719 -30.625 1 73.75 115 GLU A CA 1
ATOM 903 C C . GLU A 1 115 ? 0.23 -43.625 -30.688 1 73.75 115 GLU A C 1
ATOM 905 O O . GLU A 1 115 ? 0.289 -44.75 -31.203 1 73.75 115 GLU A O 1
ATOM 910 N N . SER A 1 116 ? -0.841 -43.156 -30.234 1 74.12 116 SER A N 1
ATOM 911 C CA . SER A 1 116 ? -2.084 -43.938 -30.266 1 74.12 116 SER A CA 1
ATOM 912 C C . SER A 1 116 ? -2.588 -44.094 -31.703 1 74.12 116 SER A C 1
ATOM 914 O O . SER A 1 116 ? -3.082 -45.156 -32.062 1 74.12 116 SER A O 1
ATOM 916 N N . HIS A 1 117 ? -2.322 -43.094 -32.531 1 72.88 117 HIS A N 1
ATOM 917 C CA . HIS A 1 117 ? -2.736 -43.156 -33.938 1 72.88 117 HIS A CA 1
ATOM 918 C C . HIS A 1 117 ? -1.853 -44.094 -34.719 1 72.88 117 HIS A C 1
ATOM 920 O O . HIS A 1 117 ? -2.342 -44.844 -35.594 1 72.88 117 HIS A O 1
ATOM 926 N N . TYR A 1 118 ? -0.584 -44.344 -34.5 1 71.44 118 TYR A N 1
ATOM 927 C CA . TYR A 1 118 ? 0.338 -45.219 -35.188 1 71.44 118 TYR A CA 1
ATOM 928 C C . TYR A 1 118 ? 0.075 -46.688 -34.844 1 71.44 118 TYR A C 1
ATOM 930 O O . TYR A 1 118 ? 0.126 -47.562 -35.688 1 71.44 118 TYR A O 1
ATOM 938 N N . GLN A 1 119 ? -0.325 -47.031 -33.719 1 64.31 119 GLN A N 1
ATOM 939 C CA . GLN A 1 119 ? -0.59 -48.406 -33.281 1 64.31 119 GLN A CA 1
ATOM 940 C C . GLN A 1 119 ? -1.879 -48.938 -33.875 1 64.31 119 GLN A C 1
ATOM 942 O O . GLN A 1 119 ? -1.943 -50.125 -34.281 1 64.31 119 GLN A O 1
ATOM 947 N N . HIS A 1 120 ? -2.773 -48.156 -34.188 1 69.19 120 HIS A N 1
ATOM 948 C CA . HIS A 1 120 ? -4.023 -48.594 -34.781 1 69.19 120 HIS A CA 1
ATOM 949 C C . HIS A 1 120 ? -3.838 -48.844 -36.281 1 69.19 120 HIS A C 1
ATOM 951 O O . HIS A 1 120 ? -4.496 -49.719 -36.844 1 69.19 120 HIS A O 1
ATOM 957 N N . GLN A 1 121 ? -2.922 -48.344 -36.969 1 66.19 121 GLN A N 1
ATOM 958 C CA . GLN A 1 121 ? -2.725 -48.5 -38.406 1 66.19 121 GLN A CA 1
ATOM 959 C C . GLN A 1 121 ? -1.919 -49.781 -38.719 1 66.19 121 GLN A C 1
ATOM 961 O O . GLN A 1 121 ? -2.152 -50.438 -39.719 1 66.19 121 GLN A O 1
ATOM 966 N N . VAL A 1 122 ? -1.084 -50.281 -3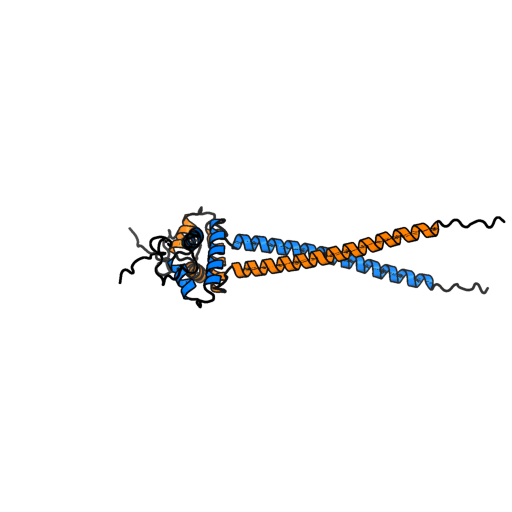7.906 1 68.81 122 VAL A N 1
ATOM 967 C CA . VAL A 1 122 ? -0.281 -51.469 -38.156 1 68.81 122 VAL A CA 1
ATOM 968 C C . VAL A 1 122 ? -1.121 -52.719 -37.906 1 68.81 122 VAL A C 1
ATOM 970 O O . VAL A 1 122 ? -0.901 -53.781 -38.531 1 68.81 122 VAL A O 1
ATOM 973 N N . GLU A 1 123 ? -1.966 -52.688 -37.188 1 66.31 123 GLU A N 1
ATOM 974 C CA . GLU A 1 123 ? -2.766 -53.875 -36.875 1 66.31 123 GLU A CA 1
ATOM 975 C C . GLU A 1 123 ? -3.748 -54.156 -38 1 66.31 123 GLU A C 1
ATOM 977 O O . GLU A 1 123 ? -4.172 -55.312 -38.188 1 66.31 123 GLU A O 1
ATOM 982 N N . HIS A 1 124 ? -3.936 -53.25 -38.844 1 62.88 124 HIS A N 1
ATOM 983 C CA . HIS A 1 124 ? -4.891 -53.5 -39.906 1 62.88 124 HIS A CA 1
ATOM 984 C C . HIS A 1 124 ? -4.184 -53.781 -41.219 1 62.88 124 HIS A C 1
ATOM 986 O O . HIS A 1 124 ? -4.742 -53.531 -42.312 1 62.88 124 HIS A O 1
ATOM 992 N N . VAL A 1 125 ? -2.891 -54.156 -41.188 1 61.44 125 VAL A N 1
ATOM 993 C CA . VAL A 1 125 ? -2.363 -54.656 -42.469 1 61.44 125 VAL A CA 1
ATOM 994 C C . VAL A 1 125 ? -2.939 -56.031 -42.781 1 61.44 125 VAL A C 1
ATOM 996 O O . VAL A 1 125 ? -2.793 -56.969 -42 1 61.44 125 VAL A O 1
ATOM 999 N N . PRO A 1 126 ? -3.875 -56.062 -43.719 1 59.97 126 PRO A N 1
ATOM 1000 C CA . PRO A 1 126 ? -4.465 -57.312 -44.188 1 59.97 126 PRO A CA 1
ATOM 1001 C C . PRO A 1 126 ? -3.412 -58.344 -44.625 1 59.97 126 PRO A C 1
ATOM 1003 O O . PRO A 1 126 ? -2.398 -57.969 -45.219 1 59.97 126 PRO A O 1
ATOM 1006 N N . ASN A 1 127 ? -3.229 -59.312 -43.844 1 55.38 127 ASN A N 1
ATOM 1007 C CA . ASN A 1 127 ? -2.555 -60.5 -44.312 1 55.38 127 ASN A CA 1
ATOM 1008 C C . ASN A 1 127 ? -2.92 -60.812 -45.75 1 55.38 127 ASN A C 1
ATOM 1010 O O . ASN A 1 127 ? -4.086 -61.094 -46.062 1 55.38 127 ASN A O 1
ATOM 1014 N N . VAL A 1 128 ? -2.23 -60.281 -46.688 1 56.22 128 VAL A N 1
ATOM 1015 C CA . VAL A 1 128 ? -2.342 -60.719 -48.062 1 56.22 128 VAL A CA 1
ATOM 1016 C C . VAL A 1 128 ? -2.262 -62.25 -48.125 1 56.22 128 VAL A C 1
ATOM 1018 O O . VAL A 1 128 ? -1.271 -62.844 -47.688 1 56.22 128 VAL A O 1
ATOM 1021 N N . ASP A 1 129 ? -3.354 -62.906 -48.062 1 52.81 129 ASP A N 1
ATOM 1022 C CA . ASP A 1 129 ? -3.506 -64.312 -48.438 1 52.81 129 ASP A CA 1
ATOM 1023 C C . ASP A 1 129 ? -2.736 -64.625 -49.719 1 52.81 129 ASP A C 1
ATOM 1025 O O . ASP A 1 129 ? -2.871 -63.938 -50.719 1 52.81 129 ASP A O 1
ATOM 1029 N N . GLU A 1 130 ? -1.51 -65.125 -49.531 1 49.44 130 GLU A N 1
ATOM 1030 C CA . GLU A 1 130 ? -0.843 -65.875 -50.625 1 49.44 130 GLU A CA 1
ATOM 1031 C C . GLU A 1 130 ? -1.795 -66.812 -51.344 1 49.44 130 GLU A C 1
ATOM 1033 O O . GLU A 1 130 ? -2.086 -67.875 -50.812 1 49.44 130 GLU A O 1
ATOM 1038 N N . ASN A 1 131 ? -2.967 -66.312 -51.594 1 49.09 131 ASN A N 1
ATOM 1039 C CA . ASN A 1 131 ? -3.619 -67.312 -52.469 1 49.09 131 ASN A CA 1
ATOM 1040 C C . ASN A 1 131 ? -2.916 -67.375 -53.812 1 49.09 131 ASN A C 1
ATOM 1042 O O . ASN A 1 131 ? -3.566 -67.562 -54.844 1 49.09 131 ASN A O 1
ATOM 1046 N N . PHE A 1 132 ? -1.476 -67.375 -53.906 1 40.34 132 PHE A N 1
ATOM 1047 C CA . PHE A 1 132 ? -1.216 -68.188 -55.094 1 40.34 132 PHE A CA 1
ATOM 1048 C C . PHE A 1 132 ? -1.304 -69.688 -54.75 1 40.34 132 PHE A C 1
ATOM 1050 O O . PHE A 1 132 ? -1.029 -70.062 -53.594 1 40.34 132 PHE A O 1
ATOM 1057 N N . MET B 1 1 ? 16.078 41.844 -0.688 1 34.53 1 MET B N 1
ATOM 1058 C CA . MET B 1 1 ? 15.633 40.594 -0.025 1 34.53 1 MET B CA 1
ATOM 1059 C C . MET B 1 1 ? 14.148 40.344 -0.283 1 34.53 1 MET B C 1
ATOM 1061 O O . MET B 1 1 ? 13.305 41.156 0.096 1 34.53 1 MET B O 1
ATOM 1065 N N . THR B 1 2 ? 13.555 39.656 -1.592 1 43.38 2 THR B N 1
ATOM 1066 C CA . THR B 1 2 ? 12.695 38.969 -2.57 1 43.38 2 THR B CA 1
ATOM 1067 C C . THR B 1 2 ? 11.734 38.031 -1.883 1 43.38 2 THR B C 1
ATOM 1069 O O . THR B 1 2 ? 12.125 37.281 -0.979 1 43.38 2 THR B O 1
ATOM 1072 N N . SER B 1 3 ? 10.398 37.969 -1.962 1 48.22 3 SER B N 1
ATOM 1073 C CA . SER B 1 3 ? 9.203 37.531 -1.254 1 48.22 3 SER B CA 1
ATOM 1074 C C . SER B 1 3 ? 9.281 36.031 -0.917 1 48.22 3 SER B C 1
ATOM 1076 O O . SER B 1 3 ? 10.008 35.281 -1.566 1 48.22 3 SER B O 1
ATOM 1078 N N . THR B 1 4 ? 8.359 35.594 -0.066 1 57.53 4 THR B N 1
ATOM 1079 C CA . THR B 1 4 ? 7.863 34.719 0.985 1 57.53 4 THR B CA 1
ATOM 1080 C C . THR B 1 4 ? 7.098 33.531 0.387 1 57.53 4 THR B C 1
ATOM 1082 O O . THR B 1 4 ? 5.895 33.625 0.131 1 57.53 4 THR B O 1
ATOM 1085 N N . ARG B 1 5 ? 6.797 33.125 -0.336 1 63.28 5 ARG B N 1
ATOM 1086 C CA . ARG B 1 5 ? 5.723 32.281 -0.796 1 63.28 5 ARG B CA 1
ATOM 1087 C C . ARG B 1 5 ? 5.754 30.922 -0.065 1 63.28 5 ARG B C 1
ATOM 1089 O O . ARG B 1 5 ? 4.746 30.219 -0.02 1 63.28 5 ARG B O 1
ATOM 1096 N N . CYS B 1 6 ? 5.23 30.125 0.507 1 57.5 6 CYS B N 1
ATOM 1097 C CA . CYS B 1 6 ? 4.695 28.797 0.791 1 57.5 6 CYS B CA 1
ATOM 1098 C C . CYS B 1 6 ? 3.24 28.891 1.239 1 57.5 6 CYS B C 1
ATOM 1100 O O . CYS B 1 6 ? 2.84 29.859 1.875 1 57.5 6 CYS B O 1
ATOM 1102 N N . ALA B 1 7 ? 2.047 29.109 1.229 1 45.31 7 ALA B N 1
ATOM 1103 C CA . ALA B 1 7 ? 2.098 27.781 1.817 1 45.31 7 ALA B CA 1
ATOM 1104 C C . ALA B 1 7 ? 1.938 26.703 0.748 1 45.31 7 ALA B C 1
ATOM 1106 O O . ALA B 1 7 ? 2.559 25.641 0.831 1 45.31 7 ALA B O 1
ATOM 1107 N N . ALA B 1 8 ? 1.468 25.922 0.328 1 71.56 8 ALA B N 1
ATOM 1108 C CA . ALA B 1 8 ? 2.012 25.031 -0.685 1 71.56 8 ALA B CA 1
ATOM 1109 C C . ALA B 1 8 ? 2.16 25.734 -2.027 1 71.56 8 ALA B C 1
ATOM 1111 O O . ALA B 1 8 ? 1.196 26.312 -2.545 1 71.56 8 ALA B O 1
ATOM 1112 N N . CYS B 1 9 ? 3.219 26.25 -2.5 1 59.91 9 CYS B N 1
ATOM 1113 C CA . CYS B 1 9 ? 3.875 27.484 -2.924 1 59.91 9 CYS B CA 1
ATOM 1114 C C . CYS B 1 9 ? 2.852 28.578 -3.232 1 59.91 9 CYS B C 1
ATOM 1116 O O . CYS B 1 9 ? 3.068 29.75 -2.918 1 59.91 9 CYS B O 1
ATOM 1118 N N . LYS B 1 10 ? 1.537 29.016 -1.801 1 55.34 10 LYS B N 1
ATOM 1119 C CA . LYS B 1 10 ? 0.632 30.156 -1.934 1 55.34 10 LYS B CA 1
ATOM 1120 C C . LYS B 1 10 ? -0.788 29.688 -2.252 1 55.34 10 LYS B C 1
ATOM 1122 O O . LYS B 1 10 ? -1.08 29.297 -3.383 1 55.34 10 LYS B O 1
ATOM 1127 N N . HIS B 1 11 ? -1.004 29.016 -2.898 1 52.94 11 HIS B N 1
ATOM 1128 C CA . HIS B 1 11 ? -2.037 28.188 -2.293 1 52.94 11 HIS B CA 1
ATOM 1129 C C . HIS B 1 11 ? -2.623 27.203 -3.309 1 52.94 11 HIS B C 1
ATOM 1131 O O . HIS B 1 11 ? -3.381 26.312 -2.941 1 52.94 11 HIS B O 1
ATOM 1137 N N . LEU B 1 12 ? -1.61 26.078 -3.684 1 56.34 12 LEU B N 1
ATOM 1138 C CA . LEU B 1 12 ? -0.784 24.922 -3.32 1 56.34 12 LEU B CA 1
ATOM 1139 C C . LEU B 1 12 ? 0.377 24.766 -4.297 1 56.34 12 LEU B C 1
ATOM 1141 O O . LEU B 1 12 ? 1.368 24.094 -3.982 1 56.34 12 LEU B O 1
ATOM 1145 N N . ARG B 1 13 ? 0.403 25.188 -5.125 1 61.75 13 ARG B N 1
ATOM 1146 C CA . ARG B 1 13 ? 1.466 24.969 -6.102 1 61.75 13 ARG B CA 1
ATOM 1147 C C . ARG B 1 13 ? 1.387 25.969 -7.242 1 61.75 13 ARG B C 1
ATOM 1149 O O . ARG B 1 13 ? 0.301 26.438 -7.586 1 61.75 13 ARG B O 1
ATOM 1156 N N . ARG B 1 14 ? 1.09 27.516 -7.789 1 61.94 14 ARG B N 1
ATOM 1157 C CA . ARG B 1 14 ? 1.295 28.359 -8.953 1 61.94 14 ARG B CA 1
ATOM 1158 C C . ARG B 1 14 ? 2.41 29.375 -8.711 1 61.94 14 ARG B C 1
ATOM 1160 O O . ARG B 1 14 ? 2.209 30.375 -8.016 1 61.94 14 ARG B O 1
ATOM 1167 N N . ARG B 1 15 ? 3.66 29.734 -8.875 1 77.75 15 ARG B N 1
ATOM 1168 C CA . ARG B 1 15 ? 4.914 30.469 -9 1 77.75 15 ARG B CA 1
ATOM 1169 C C . ARG B 1 15 ? 5.828 30.203 -7.809 1 77.75 15 ARG B C 1
ATOM 1171 O O . ARG B 1 15 ? 6.062 31.078 -6.98 1 77.75 15 ARG B O 1
ATOM 1178 N N . CYS B 1 16 ? 6.445 28.781 -7.785 1 84.81 16 CYS B N 1
ATOM 1179 C CA . CYS B 1 16 ? 7.305 28.391 -6.672 1 84.81 16 CYS B CA 1
ATOM 1180 C C . CYS B 1 16 ? 8.625 29.141 -6.707 1 84.81 16 CYS B C 1
ATOM 1182 O O . CYS B 1 16 ? 9.172 29.406 -7.781 1 84.81 16 CYS B O 1
ATOM 1184 N N . PRO B 1 17 ? 9.102 29.578 -5.586 1 87.25 17 PRO B N 1
ATOM 1185 C CA . PRO B 1 17 ? 10.461 30.109 -5.582 1 87.25 17 PRO B CA 1
ATOM 1186 C C . PRO B 1 17 ? 11.516 29.062 -5.934 1 87.25 17 PRO B C 1
ATOM 1188 O O . PRO B 1 17 ? 11.227 27.875 -5.914 1 87.25 17 PRO B O 1
ATOM 1191 N N . PRO B 1 18 ? 12.508 29.5 -6.332 1 85.94 18 PRO B N 1
ATOM 1192 C CA . PRO B 1 18 ? 13.555 28.578 -6.777 1 85.94 18 PRO B CA 1
ATOM 1193 C C . PRO B 1 18 ? 13.953 27.562 -5.703 1 85.94 18 PRO B C 1
ATOM 1195 O O . PRO B 1 18 ? 14.398 26.469 -6.027 1 85.94 18 PRO B O 1
ATOM 1198 N N . ASP B 1 19 ? 13.719 27.781 -4.426 1 88.38 19 ASP B N 1
ATOM 1199 C CA . ASP B 1 19 ? 14.188 26.922 -3.352 1 88.38 19 ASP B CA 1
ATOM 1200 C C . ASP B 1 19 ? 13.039 26.094 -2.779 1 88.38 19 ASP B C 1
ATOM 1202 O O . ASP B 1 19 ? 13.18 25.484 -1.714 1 88.38 19 ASP B O 1
ATOM 1206 N N . CYS B 1 20 ? 12.094 25.984 -3.545 1 92.69 20 CYS B N 1
ATOM 1207 C CA . CYS B 1 20 ? 10.922 25.25 -3.066 1 92.69 20 CYS B CA 1
ATOM 1208 C C . CYS B 1 20 ? 11.188 23.75 -3.02 1 92.69 20 CYS B C 1
ATOM 1210 O O . CYS B 1 20 ? 11.602 23.156 -4.016 1 92.69 20 CYS B O 1
ATOM 1212 N N . ILE B 1 21 ? 10.867 23.094 -1.943 1 93.81 21 ILE B N 1
ATOM 1213 C CA . ILE B 1 21 ? 11.156 21.688 -1.729 1 93.81 21 ILE B CA 1
ATOM 1214 C C . ILE B 1 21 ? 10.234 20.828 -2.6 1 93.81 21 ILE B C 1
ATOM 1216 O O . ILE B 1 21 ? 10.523 19.656 -2.867 1 93.81 21 ILE B O 1
ATOM 1220 N N . PHE B 1 22 ? 9.188 21.375 -3.027 1 94.81 22 PHE B N 1
ATOM 1221 C CA . PHE B 1 22 ? 8.156 20.625 -3.729 1 94.81 22 PHE B CA 1
ATOM 1222 C C . PHE B 1 22 ? 8.367 20.688 -5.234 1 94.81 22 PHE B C 1
ATOM 1224 O O . PHE B 1 22 ? 8.031 19.75 -5.957 1 94.81 22 PHE B O 1
ATOM 1231 N N . SER B 1 23 ? 8.898 21.781 -5.723 1 92.5 23 SER B N 1
ATOM 1232 C CA . SER B 1 23 ? 8.883 22.141 -7.141 1 92.5 23 SER B CA 1
ATOM 1233 C C . SER B 1 23 ? 9.547 21.047 -7.984 1 92.5 23 SER B C 1
ATOM 1235 O O . SER B 1 23 ? 9.086 20.734 -9.086 1 92.5 23 SER B O 1
ATOM 1237 N N . PRO B 1 24 ? 10.586 20.422 -7.543 1 93.5 24 PRO B N 1
ATOM 1238 C CA . PRO B 1 24 ? 11.211 19.391 -8.391 1 93.5 24 PRO B CA 1
ATOM 1239 C C . PRO B 1 24 ? 10.344 18.141 -8.531 1 93.5 24 PRO B C 1
ATOM 1241 O O . PRO B 1 24 ? 10.5 17.391 -9.492 1 93.5 24 PRO B O 1
ATOM 1244 N N . TYR B 1 25 ? 9.422 18 -7.613 1 95.62 25 TYR B N 1
ATOM 1245 C CA . TYR B 1 25 ? 8.766 16.688 -7.531 1 95.62 25 TYR B CA 1
ATOM 1246 C C . TYR B 1 25 ? 7.277 16.812 -7.832 1 95.62 25 TYR B C 1
ATOM 1248 O O . TYR B 1 25 ? 6.613 15.805 -8.109 1 95.62 25 TYR B O 1
ATOM 1256 N N . PHE B 1 26 ? 6.867 17.953 -7.77 1 94.88 26 PHE B N 1
ATOM 1257 C CA . PHE B 1 26 ? 5.465 18.266 -8.016 1 94.88 26 PHE B CA 1
ATOM 1258 C C . PHE B 1 26 ? 5.324 19.406 -9 1 94.88 26 PHE B C 1
ATOM 1260 O O . PHE B 1 26 ? 5.09 20.547 -8.609 1 94.88 26 PHE B O 1
ATOM 1267 N N . PRO B 1 27 ? 5.391 19.031 -10.195 1 89.56 27 PRO B N 1
ATOM 1268 C CA . PRO B 1 27 ? 5.414 20.078 -11.219 1 89.56 27 PRO B CA 1
ATOM 1269 C C . PRO B 1 27 ? 4.074 20.781 -11.367 1 89.56 27 PRO B C 1
ATOM 1271 O O . PRO B 1 27 ? 3.02 20.188 -11.156 1 89.56 27 PRO B O 1
ATOM 1274 N N . SER B 1 28 ? 4.059 21.969 -11.898 1 85.56 28 SER B N 1
ATOM 1275 C CA . SER B 1 28 ? 2.873 22.812 -12.016 1 85.56 28 SER B CA 1
ATOM 1276 C C . SER B 1 28 ? 1.959 22.328 -13.133 1 85.56 28 SER B C 1
ATOM 1278 O O . SER B 1 28 ? 0.76 22.625 -13.133 1 85.56 28 SER B O 1
ATOM 1280 N N . ASP B 1 29 ? 2.539 21.578 -14.047 1 86.62 29 ASP B N 1
ATOM 1281 C CA . ASP B 1 29 ? 1.734 21.078 -15.156 1 86.62 29 ASP B CA 1
ATOM 1282 C C . ASP B 1 29 ? 0.946 19.828 -14.758 1 86.62 29 ASP B C 1
ATOM 1284 O O . ASP B 1 29 ? 0.112 19.344 -15.523 1 86.62 29 ASP B O 1
ATOM 1288 N N . ASN B 1 30 ? 1.235 19.281 -13.578 1 91.06 30 ASN B N 1
ATOM 1289 C CA . ASN B 1 30 ? 0.459 18.203 -12.984 1 91.06 30 ASN B CA 1
ATOM 1290 C C . ASN B 1 30 ? -0.018 18.547 -11.578 1 91.06 30 ASN B C 1
ATOM 1292 O O . ASN B 1 30 ? 0.407 17.938 -10.602 1 91.06 30 ASN B O 1
ATOM 1296 N N . PRO B 1 31 ? -0.899 19.469 -11.539 1 90.69 31 PRO B N 1
ATOM 1297 C CA . PRO B 1 31 ? -1.318 20 -10.234 1 90.69 31 PRO B CA 1
ATOM 1298 C C . PRO B 1 31 ? -1.994 18.938 -9.359 1 90.69 31 PRO B C 1
ATOM 1300 O O . PRO B 1 31 ? -1.966 19.047 -8.133 1 90.69 31 PRO B O 1
ATOM 1303 N N . GLN B 1 32 ? -2.537 17.922 -9.992 1 93.19 32 GLN B N 1
ATOM 1304 C CA . GLN B 1 32 ? -3.246 16.875 -9.25 1 93.19 32 GLN B CA 1
ATOM 1305 C C . GLN B 1 32 ? -2.287 16.078 -8.375 1 93.19 32 GLN B C 1
ATOM 1307 O O . GLN B 1 32 ? -2.662 15.609 -7.301 1 93.19 32 GLN B O 1
ATOM 1312 N N . ARG B 1 33 ? -1.104 15.992 -8.883 1 95.38 33 ARG B N 1
ATOM 1313 C CA . ARG B 1 33 ? -0.099 15.219 -8.164 1 95.38 33 ARG B CA 1
ATOM 1314 C C . ARG B 1 33 ? 0.126 15.781 -6.766 1 95.38 33 ARG B C 1
ATOM 1316 O O . ARG B 1 33 ? 0.087 15.039 -5.781 1 95.38 33 ARG B O 1
ATOM 1323 N N . PHE B 1 34 ? 0.276 17.062 -6.703 1 95.25 34 PHE B N 1
ATOM 1324 C CA . PHE B 1 34 ? 0.486 17.672 -5.398 1 95.25 34 PHE B CA 1
ATOM 1325 C C . PHE B 1 34 ? -0.812 17.719 -4.602 1 95.25 34 PHE B C 1
ATOM 1327 O O . PHE B 1 34 ? -0.799 17.562 -3.379 1 95.25 34 PHE B O 1
ATOM 1334 N N . ALA B 1 35 ? -1.893 17.906 -5.293 1 95.12 35 ALA B N 1
ATOM 1335 C CA . ALA B 1 35 ? -3.186 18 -4.621 1 95.12 35 ALA B CA 1
ATOM 1336 C C . ALA B 1 35 ? -3.508 16.719 -3.852 1 95.12 35 ALA B C 1
ATOM 1338 O O . ALA B 1 35 ? -4.004 16.781 -2.723 1 95.12 35 ALA B O 1
ATOM 1339 N N . TYR B 1 36 ? -3.203 15.578 -4.449 1 96.5 36 TYR B N 1
ATOM 1340 C CA . TYR B 1 36 ? -3.5 14.305 -3.809 1 96.5 36 TYR B CA 1
ATOM 1341 C C . TYR B 1 36 ? -2.627 14.094 -2.578 1 96.5 36 TYR B C 1
ATOM 1343 O O . TYR B 1 36 ? -3.121 13.703 -1.518 1 96.5 36 TYR B O 1
ATOM 1351 N N . VAL B 1 37 ? -1.312 14.391 -2.736 1 97.44 37 VAL B N 1
ATOM 1352 C CA . VAL B 1 37 ? -0.396 14.164 -1.622 1 97.44 37 VAL B CA 1
ATOM 1353 C C . VAL B 1 37 ? -0.702 15.148 -0.492 1 97.44 37 VAL B C 1
ATOM 1355 O O . VAL B 1 37 ? -0.627 14.789 0.686 1 97.44 37 VAL B O 1
ATOM 1358 N N . HIS B 1 38 ? -1.083 16.328 -0.894 1 96 38 HIS B N 1
ATOM 1359 C CA . HIS B 1 38 ? -1.449 17.328 0.096 1 96 38 HIS B CA 1
ATOM 1360 C C . HIS B 1 38 ? -2.693 16.922 0.874 1 96 38 HIS B C 1
ATOM 1362 O O . HIS B 1 38 ? -2.762 17.109 2.09 1 96 38 HIS B O 1
ATOM 1368 N N . ARG B 1 39 ? -3.66 16.359 0.156 1 95.75 39 ARG B N 1
ATOM 1369 C CA . ARG B 1 39 ? -4.926 15.977 0.775 1 95.75 39 ARG B CA 1
ATOM 1370 C C . ARG B 1 39 ? -4.723 14.852 1.789 1 95.75 39 ARG B C 1
ATOM 1372 O O . ARG B 1 39 ? -5.375 14.828 2.834 1 95.75 39 ARG B O 1
ATOM 1379 N N . ILE B 1 40 ? -3.799 14.039 1.521 1 97.81 40 ILE B N 1
ATOM 1380 C CA . ILE B 1 40 ? -3.656 12.836 2.332 1 97.81 40 ILE B CA 1
ATOM 1381 C C . ILE B 1 40 ? -2.639 13.078 3.443 1 97.81 40 ILE B C 1
ATOM 1383 O O . ILE B 1 40 ? -2.863 12.703 4.594 1 97.81 40 ILE B O 1
ATOM 1387 N N . TYR B 1 41 ? -1.551 13.805 3.125 1 97.5 41 TYR B N 1
ATOM 1388 C CA . TYR B 1 41 ? -0.433 13.867 4.059 1 97.5 41 TYR B CA 1
ATOM 1389 C C . TYR B 1 41 ? -0.3 15.266 4.652 1 97.5 41 TYR B C 1
ATOM 1391 O O . TYR B 1 41 ? 0.26 15.438 5.738 1 97.5 41 TYR B O 1
ATOM 1399 N N . GLY B 1 42 ? -0.756 16.25 3.908 1 95.06 42 GLY B N 1
ATOM 1400 C CA . GLY B 1 42 ? -0.466 17.625 4.273 1 95.06 42 GLY B CA 1
ATOM 1401 C C . GLY B 1 42 ? 0.886 18.109 3.777 1 95.06 42 GLY B C 1
ATOM 1402 O O . GLY B 1 42 ? 1.84 17.328 3.713 1 95.06 42 GLY B O 1
ATOM 1403 N N . ALA B 1 43 ? 0.928 19.344 3.441 1 93.19 43 ALA B N 1
ATOM 1404 C CA . ALA B 1 43 ? 2.135 19.922 2.852 1 93.19 43 ALA B CA 1
ATOM 1405 C C . ALA B 1 43 ? 3.307 19.859 3.828 1 93.19 43 ALA B C 1
ATOM 1407 O O . ALA B 1 43 ? 4.43 19.547 3.436 1 93.19 43 ALA B O 1
ATOM 1408 N N . SER B 1 44 ? 3.078 20.062 5.098 1 91.5 44 SER B N 1
ATOM 1409 C CA . SER B 1 44 ? 4.141 20.078 6.098 1 91.5 44 SER B CA 1
ATOM 1410 C C . SER B 1 44 ? 4.746 18.688 6.273 1 91.5 44 SER B C 1
ATOM 1412 O O . SER B 1 44 ? 5.965 18.547 6.371 1 91.5 44 SER B O 1
ATOM 1414 N N . ASN B 1 45 ? 3.865 17.734 6.27 1 93.94 45 ASN B N 1
ATOM 1415 C CA . ASN B 1 45 ? 4.34 16.359 6.453 1 93.94 45 ASN B CA 1
ATOM 1416 C C . ASN B 1 45 ? 5.129 15.875 5.242 1 93.94 45 ASN B C 1
ATOM 1418 O O . ASN B 1 45 ? 6.141 15.18 5.391 1 93.94 45 ASN B O 1
ATOM 1422 N N . ILE B 1 46 ? 4.645 16.266 4.102 1 96.38 46 ILE B N 1
ATOM 1423 C CA . ILE B 1 46 ? 5.352 15.875 2.889 1 96.38 46 ILE B CA 1
ATOM 1424 C C . ILE B 1 46 ? 6.738 16.516 2.867 1 96.38 46 ILE B C 1
ATOM 1426 O O . ILE B 1 46 ? 7.727 15.859 2.531 1 96.38 46 ILE B O 1
ATOM 1430 N N . ALA B 1 47 ? 6.746 17.797 3.234 1 95.19 47 ALA B N 1
ATOM 1431 C CA . ALA B 1 47 ? 8.023 18.516 3.277 1 95.19 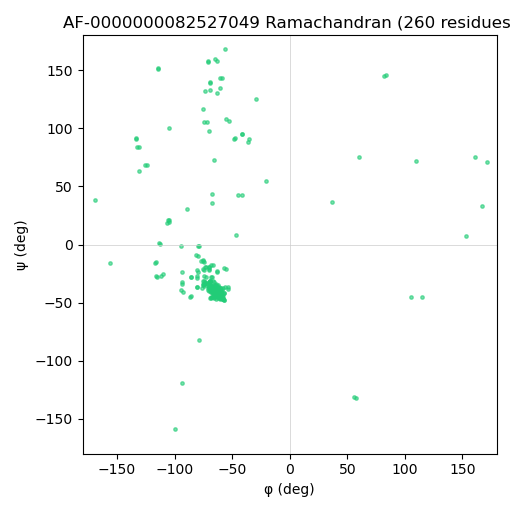47 ALA B CA 1
ATOM 1432 C C . ALA B 1 47 ? 8.992 17.828 4.242 1 95.19 47 ALA B C 1
ATOM 1434 O O . ALA B 1 47 ? 10.172 17.656 3.928 1 95.19 47 ALA B O 1
ATOM 1435 N N . LYS B 1 48 ? 8.445 17.484 5.387 1 95.56 48 LYS B N 1
ATOM 1436 C CA . LYS B 1 48 ? 9.266 16.828 6.395 1 95.56 48 LYS B CA 1
ATOM 1437 C C . LYS B 1 48 ? 9.797 15.492 5.879 1 95.56 48 LYS B C 1
ATOM 1439 O O . LYS B 1 48 ? 10.984 15.188 6.047 1 95.56 48 LYS B O 1
ATOM 1444 N N . ILE B 1 49 ? 8.906 14.711 5.219 1 96.75 49 ILE B N 1
ATOM 1445 C CA . ILE B 1 49 ? 9.281 13.406 4.699 1 96.75 49 ILE B CA 1
ATOM 1446 C C . ILE B 1 49 ? 10.398 13.555 3.67 1 96.75 49 ILE B C 1
ATOM 1448 O O . ILE B 1 49 ? 11.398 12.836 3.719 1 96.75 49 ILE B O 1
ATOM 1452 N N . LEU B 1 50 ? 10.234 14.539 2.795 1 97.38 50 LEU B N 1
ATOM 1453 C CA . LEU B 1 50 ? 11.203 14.742 1.729 1 97.38 50 LEU B CA 1
ATOM 1454 C C . LEU B 1 50 ? 12.516 15.289 2.291 1 97.38 50 LEU B C 1
ATOM 1456 O O . LEU B 1 50 ? 13.594 14.891 1.856 1 97.38 50 LEU B O 1
ATOM 1460 N N . GLN B 1 51 ? 12.391 16.156 3.285 1 96.81 51 GLN B N 1
ATOM 1461 C CA . GLN B 1 51 ? 13.57 16.781 3.871 1 96.81 51 GLN B CA 1
ATOM 1462 C C . GLN B 1 51 ? 14.43 15.766 4.621 1 96.81 51 GLN B C 1
ATOM 1464 O O . GLN B 1 51 ? 15.641 15.938 4.734 1 96.81 51 GLN B O 1
ATOM 1469 N N . ASP B 1 52 ? 13.75 14.758 5.102 1 97 52 ASP B N 1
ATOM 1470 C CA . ASP B 1 52 ? 14.43 13.742 5.895 1 97 52 ASP B CA 1
ATOM 1471 C C . ASP B 1 52 ? 15.188 12.758 4.996 1 97 52 ASP B C 1
ATOM 1473 O O . ASP B 1 52 ? 15.898 11.883 5.488 1 97 52 ASP B O 1
ATOM 1477 N N . LEU B 1 53 ? 15.078 12.977 3.701 1 97.81 53 LEU B N 1
ATOM 1478 C CA . LEU B 1 53 ? 15.703 12.062 2.756 1 97.81 53 LEU B CA 1
ATOM 1479 C C . LEU B 1 53 ? 16.828 12.758 1.985 1 97.81 53 LEU B C 1
ATOM 1481 O O . LEU B 1 53 ? 16.766 13.969 1.767 1 97.81 53 LEU B O 1
ATOM 1485 N N . PRO B 1 54 ? 17.859 11.977 1.557 1 97.56 54 PRO B N 1
ATOM 1486 C CA . PRO B 1 54 ? 18.812 12.555 0.615 1 97.56 54 PRO B CA 1
ATOM 1487 C C . PRO B 1 54 ? 18.156 13.023 -0.682 1 97.56 54 PRO B C 1
ATOM 1489 O O . PRO B 1 54 ? 17.234 12.383 -1.175 1 97.56 54 PRO B O 1
ATOM 1492 N N . VAL B 1 55 ? 18.594 14.086 -1.249 1 97.38 55 VAL B N 1
ATOM 1493 C CA . VAL B 1 55 ? 18.016 14.766 -2.396 1 97.38 55 VAL B CA 1
ATOM 1494 C C . VAL B 1 55 ? 17.828 13.781 -3.545 1 97.38 55 VAL B C 1
ATOM 1496 O O . VAL B 1 55 ? 16.812 13.836 -4.262 1 97.38 55 VAL B O 1
ATOM 1499 N N . HIS B 1 56 ? 18.719 12.883 -3.74 1 97.56 56 HIS B N 1
ATOM 1500 C CA . HIS B 1 56 ? 18.766 12.047 -4.938 1 97.56 56 HIS B CA 1
ATOM 1501 C C . HIS B 1 56 ? 17.672 10.977 -4.898 1 97.56 56 HIS B C 1
ATOM 1503 O O . HIS B 1 56 ? 17.359 10.367 -5.922 1 97.56 56 HIS B O 1
ATOM 1509 N N . ILE B 1 57 ? 17.078 10.758 -3.668 1 98.38 57 ILE B N 1
ATOM 1510 C CA . ILE B 1 57 ? 16.047 9.734 -3.611 1 98.38 57 ILE B CA 1
ATOM 1511 C C . ILE B 1 57 ? 14.688 10.391 -3.33 1 98.38 57 ILE B C 1
ATOM 1513 O O . ILE B 1 57 ? 13.672 9.703 -3.236 1 98.38 57 ILE B O 1
ATOM 1517 N N . ARG B 1 58 ? 14.617 11.617 -3.209 1 98.5 58 ARG B N 1
ATOM 1518 C CA . ARG B 1 58 ? 13.391 12.344 -2.906 1 98.5 58 ARG B CA 1
ATOM 1519 C C . ARG B 1 58 ? 12.359 12.156 -4.016 1 98.5 58 ARG B C 1
ATOM 1521 O O . ARG B 1 58 ? 11.156 12.117 -3.75 1 98.5 58 ARG B O 1
ATOM 1528 N N . GLY B 1 59 ? 12.859 12.07 -5.227 1 98.06 59 GLY B N 1
ATOM 1529 C CA . GLY B 1 59 ? 11.953 11.867 -6.344 1 98.06 59 GLY B CA 1
ATOM 1530 C C . GLY B 1 59 ? 11.18 10.562 -6.258 1 98.06 59 GLY B C 1
ATOM 1531 O O . GLY B 1 59 ? 9.984 10.523 -6.535 1 98.06 59 GLY B O 1
ATOM 1532 N N . GLU B 1 60 ? 11.938 9.516 -5.859 1 98.44 60 GLU B N 1
ATOM 1533 C CA . GLU B 1 60 ? 11.305 8.211 -5.699 1 98.44 60 GLU B CA 1
ATOM 1534 C C . GLU B 1 60 ? 10.281 8.227 -4.57 1 98.44 60 GLU B C 1
ATOM 1536 O O . GLU B 1 60 ? 9.203 7.648 -4.695 1 98.44 60 GLU B O 1
ATOM 1541 N N . ALA B 1 61 ? 10.617 8.828 -3.586 1 98.81 61 ALA B N 1
ATOM 1542 C CA . ALA B 1 61 ? 9.703 8.945 -2.453 1 98.81 61 ALA B CA 1
ATOM 1543 C C . ALA B 1 61 ? 8.453 9.734 -2.836 1 98.81 61 ALA B C 1
ATOM 1545 O O . ALA B 1 61 ? 7.336 9.352 -2.475 1 98.81 61 ALA B O 1
ATOM 1546 N N . ALA B 1 62 ? 8.641 10.828 -3.582 1 98.62 62 ALA B N 1
ATOM 1547 C CA . ALA B 1 62 ? 7.504 11.633 -4.031 1 98.62 62 ALA B CA 1
ATOM 1548 C C . ALA B 1 62 ? 6.562 10.812 -4.91 1 98.62 62 ALA B C 1
ATOM 1550 O O . ALA B 1 62 ? 5.34 10.945 -4.82 1 98.62 62 ALA B O 1
ATOM 1551 N N . ASP B 1 63 ? 7.156 9.945 -5.723 1 98.69 63 ASP B N 1
ATOM 1552 C CA . ASP B 1 63 ? 6.355 9.094 -6.594 1 98.69 63 ASP B CA 1
ATOM 1553 C C . ASP B 1 63 ? 5.523 8.109 -5.777 1 98.69 63 ASP B C 1
ATOM 1555 O O . ASP B 1 63 ? 4.34 7.898 -6.062 1 98.69 63 ASP B O 1
ATOM 1559 N N . SER B 1 64 ? 6.195 7.5 -4.812 1 98.88 64 SER B N 1
ATOM 1560 C CA . SER B 1 64 ? 5.484 6.52 -3.996 1 98.88 64 SER B CA 1
ATOM 1561 C C . SER B 1 64 ? 4.422 7.188 -3.133 1 98.88 64 SER B C 1
ATOM 1563 O O . SER B 1 64 ? 3.332 6.641 -2.949 1 98.88 64 SER B O 1
ATOM 1565 N N . LEU B 1 65 ? 4.723 8.344 -2.625 1 98.81 65 LEU B N 1
ATOM 1566 C CA . LEU B 1 65 ? 3.74 9.102 -1.854 1 98.81 65 LEU B CA 1
ATOM 1567 C C . LEU B 1 65 ? 2.523 9.438 -2.709 1 98.81 65 LEU B C 1
ATOM 1569 O O . LEU B 1 65 ? 1.387 9.344 -2.244 1 98.81 65 LEU B O 1
ATOM 1573 N N . TYR B 1 66 ? 2.799 9.82 -3.91 1 98.75 66 TYR B N 1
ATOM 1574 C CA . TYR B 1 66 ? 1.699 10.141 -4.812 1 98.75 66 TYR B CA 1
ATOM 1575 C C . TYR B 1 66 ? 0.843 8.914 -5.09 1 98.75 66 TYR B C 1
ATOM 1577 O O . TYR B 1 66 ? -0.387 8.992 -5.094 1 98.75 66 TYR B O 1
ATOM 1585 N N . TYR B 1 67 ? 1.508 7.812 -5.387 1 98.94 67 TYR B N 1
ATOM 1586 C CA . TYR B 1 67 ? 0.771 6.586 -5.66 1 98.94 67 TYR B CA 1
ATOM 1587 C C . TYR B 1 67 ? -0.134 6.219 -4.488 1 98.94 67 TYR B C 1
ATOM 1589 O O . TYR B 1 67 ? -1.302 5.871 -4.684 1 98.94 67 TYR B O 1
ATOM 1597 N N . GLU B 1 68 ? 0.429 6.25 -3.314 1 98.88 68 GLU B N 1
ATOM 1598 C CA . GLU B 1 68 ? -0.327 5.922 -2.109 1 98.88 68 GLU B CA 1
ATOM 1599 C C . GLU B 1 68 ? -1.493 6.883 -1.91 1 98.88 68 GLU B C 1
ATOM 1601 O O . GLU B 1 68 ? -2.6 6.465 -1.562 1 98.88 68 GLU B O 1
ATOM 1606 N N . ALA B 1 69 ? -1.201 8.109 -2.123 1 98.75 69 ALA B N 1
ATOM 1607 C CA . ALA B 1 69 ? -2.266 9.102 -2.006 1 98.75 69 ALA B CA 1
ATOM 1608 C C . ALA B 1 69 ? -3.379 8.836 -3.014 1 98.75 69 ALA B C 1
ATOM 1610 O O . ALA B 1 69 ? -4.562 8.922 -2.678 1 98.75 69 ALA B O 1
ATOM 1611 N N . HIS B 1 70 ? -2.943 8.539 -4.199 1 98.56 70 HIS B N 1
ATOM 1612 C CA . HIS B 1 70 ? -3.898 8.234 -5.258 1 98.56 70 HIS B CA 1
ATOM 1613 C C . HIS B 1 70 ? -4.797 7.062 -4.871 1 98.56 70 HIS B C 1
ATOM 1615 O O . HIS B 1 70 ? -6.008 7.109 -5.078 1 98.56 70 HIS B O 1
ATOM 1621 N N . CYS B 1 71 ? -4.242 6.055 -4.301 1 98.75 71 CYS B N 1
ATOM 1622 C CA . CYS B 1 71 ? -4.996 4.883 -3.867 1 98.75 71 CYS B CA 1
ATOM 1623 C C . CYS B 1 71 ? -6.012 5.254 -2.793 1 98.75 71 CYS B C 1
ATOM 1625 O O . CYS B 1 71 ? -7.145 4.77 -2.811 1 98.75 71 CYS B O 1
ATOM 1627 N N . ARG B 1 72 ? -5.598 6.059 -1.883 1 98.19 72 ARG B N 1
ATOM 1628 C CA . ARG B 1 72 ? -6.492 6.453 -0.802 1 98.19 72 ARG B CA 1
ATOM 1629 C C . ARG B 1 72 ? -7.617 7.344 -1.322 1 98.19 72 ARG B C 1
ATOM 1631 O O . ARG B 1 72 ? -8.742 7.297 -0.812 1 98.19 72 ARG B O 1
ATOM 1638 N N . MET B 1 73 ? -7.32 8.133 -2.361 1 97.62 73 MET B N 1
ATOM 1639 C CA . MET B 1 73 ? -8.359 8.945 -2.986 1 97.62 73 MET B CA 1
ATOM 1640 C C . MET B 1 73 ? -9.414 8.062 -3.645 1 97.62 73 MET B C 1
ATOM 1642 O O . MET B 1 73 ? -10.602 8.383 -3.623 1 97.62 73 MET B O 1
ATOM 1646 N N . LYS B 1 74 ? -8.984 6.984 -4.16 1 98.06 74 LYS B N 1
ATOM 1647 C CA . LYS B 1 74 ? -9.875 6.059 -4.855 1 98.06 74 LYS B CA 1
ATOM 1648 C C . LYS B 1 74 ? -10.633 5.176 -3.867 1 98.06 74 LYS B C 1
ATOM 1650 O O . LYS B 1 74 ? -11.805 4.855 -4.082 1 98.06 74 LYS B O 1
ATOM 1655 N N . ASP B 1 75 ? -9.969 4.805 -2.82 1 98.56 75 ASP B N 1
ATOM 1656 C CA . ASP B 1 75 ? -10.516 3.973 -1.753 1 98.56 75 ASP B CA 1
ATOM 1657 C C . ASP B 1 75 ? -10.172 4.547 -0.379 1 98.56 75 ASP B C 1
ATOM 1659 O O . ASP B 1 75 ? -9.188 4.141 0.243 1 98.56 75 ASP B O 1
ATOM 1663 N N . PRO B 1 76 ? -10.961 5.324 0.143 1 98.06 76 PRO B N 1
ATOM 1664 C CA . PRO B 1 76 ? -10.648 6.035 1.384 1 98.06 76 PRO B CA 1
ATOM 1665 C C . PRO B 1 76 ? -10.562 5.105 2.592 1 98.06 76 PRO B C 1
ATOM 1667 O O . PRO B 1 76 ? -10.031 5.496 3.637 1 98.06 76 PRO B O 1
ATOM 1670 N N . ILE B 1 77 ? -11.109 3.957 2.443 1 98.69 77 ILE B N 1
ATOM 1671 C CA . ILE B 1 77 ? -11.156 3.029 3.568 1 98.69 77 ILE B CA 1
ATOM 1672 C C . ILE B 1 77 ? -9.859 2.223 3.617 1 98.69 77 ILE B C 1
ATOM 1674 O O . ILE B 1 77 ? -9.219 2.121 4.668 1 98.69 77 ILE B O 1
ATOM 1678 N N . HIS B 1 78 ? -9.383 1.739 2.479 1 98.81 78 HIS B N 1
ATOM 1679 C CA . HIS B 1 78 ? -8.32 0.748 2.527 1 98.81 78 HIS B CA 1
ATOM 1680 C C . HIS B 1 78 ? -7.039 1.281 1.89 1 98.81 78 HIS B C 1
ATOM 1682 O O . HIS B 1 78 ? -5.945 0.79 2.176 1 98.81 78 HIS B O 1
ATOM 1688 N N . GLY B 1 79 ? -7.133 2.205 0.955 1 98.62 79 GLY B N 1
ATOM 1689 C CA . GLY B 1 79 ? -5.949 2.684 0.261 1 98.62 79 GLY B CA 1
ATOM 1690 C C . GLY B 1 79 ? -5.152 1.573 -0.396 1 98.62 79 GLY B C 1
ATOM 1691 O O . GLY B 1 79 ? -5.711 0.737 -1.107 1 98.62 79 GLY B O 1
ATOM 1692 N N . CYS B 1 80 ? -3.9 1.592 -0.166 1 98.88 80 CYS B N 1
ATOM 1693 C CA . CYS B 1 80 ? -3.01 0.599 -0.757 1 98.88 80 CYS B CA 1
ATOM 1694 C C . CYS B 1 80 ? -3.236 -0.775 -0.137 1 98.88 80 CYS B C 1
ATOM 1696 O O . CYS B 1 80 ? -2.863 -1.794 -0.721 1 98.88 80 CYS B O 1
ATOM 1698 N N . VAL B 1 81 ? -3.801 -0.805 1.04 1 98.88 81 VAL B N 1
ATOM 1699 C CA . VAL B 1 81 ? -4.047 -2.078 1.708 1 98.88 81 VAL B CA 1
ATOM 1700 C C . VAL B 1 81 ? -5.035 -2.908 0.892 1 98.88 81 VAL B C 1
ATOM 1702 O O . VAL B 1 81 ? -4.93 -4.137 0.84 1 98.88 81 VAL B O 1
ATOM 1705 N N . GLY B 1 82 ? -6.012 -2.176 0.263 1 98.81 82 GLY B N 1
ATOM 1706 C CA . GLY B 1 82 ? -6.918 -2.873 -0.635 1 98.81 82 GLY B CA 1
ATOM 1707 C C . GLY B 1 82 ? -6.207 -3.559 -1.787 1 98.81 82 GLY B C 1
ATOM 1708 O O . GLY B 1 82 ? -6.523 -4.699 -2.127 1 98.81 82 GLY B O 1
ATOM 1709 N N . ILE B 1 83 ? -5.254 -2.943 -2.334 1 98.88 83 ILE B N 1
ATOM 1710 C CA . ILE B 1 83 ? -4.465 -3.48 -3.438 1 98.88 83 ILE B CA 1
ATOM 1711 C C . ILE B 1 83 ? -3.627 -4.656 -2.949 1 98.88 83 ILE B C 1
ATOM 1713 O O . ILE B 1 83 ? -3.564 -5.699 -3.607 1 98.88 83 ILE B O 1
ATOM 1717 N N . ILE B 1 84 ? -3.029 -4.445 -1.872 1 98.88 84 ILE B N 1
ATOM 1718 C CA . ILE B 1 84 ? -2.191 -5.484 -1.285 1 98.88 84 ILE B CA 1
ATOM 1719 C C . ILE B 1 84 ? -3.025 -6.738 -1.033 1 98.88 84 ILE B C 1
ATOM 1721 O O . ILE B 1 84 ? -2.588 -7.852 -1.334 1 98.88 84 ILE B O 1
ATOM 1725 N N . THR B 1 85 ? -4.211 -6.535 -0.474 1 98.81 85 THR B N 1
ATOM 1726 C CA . THR B 1 85 ? -5.117 -7.645 -0.209 1 98.81 85 THR B CA 1
ATOM 1727 C C . THR B 1 85 ? -5.469 -8.375 -1.503 1 98.81 85 THR B C 1
ATOM 1729 O O . THR B 1 85 ? -5.465 -9.609 -1.548 1 98.81 85 THR B O 1
ATOM 1732 N N . LEU B 1 86 ? -5.766 -7.676 -2.518 1 98.62 86 LEU B N 1
ATOM 1733 C CA . LEU B 1 86 ? -6.105 -8.273 -3.803 1 98.62 86 LEU B CA 1
ATOM 1734 C C . LEU B 1 86 ? -4.918 -9.039 -4.379 1 98.62 86 LEU B C 1
ATOM 1736 O O . LEU B 1 86 ? -5.086 -10.141 -4.914 1 98.62 86 LEU B O 1
ATOM 1740 N N . LEU B 1 87 ? -3.787 -8.461 -4.273 1 98.81 87 LEU B N 1
ATOM 1741 C CA . LEU B 1 87 ? -2.59 -9.117 -4.785 1 98.81 87 LEU B CA 1
ATOM 1742 C C . LEU B 1 87 ? -2.305 -10.398 -4.012 1 98.81 87 LEU B C 1
ATOM 1744 O O . LEU B 1 87 ? -1.923 -11.414 -4.602 1 98.81 87 LEU B O 1
ATOM 1748 N N . HIS B 1 88 ? -2.477 -10.352 -2.721 1 98.62 88 HIS B N 1
ATOM 1749 C CA . HIS B 1 88 ? -2.312 -11.555 -1.915 1 98.62 88 HIS B CA 1
ATOM 1750 C C . HIS B 1 88 ? -3.291 -12.641 -2.344 1 98.62 88 HIS B C 1
ATOM 1752 O O . HIS B 1 88 ? -2.938 -13.82 -2.379 1 98.62 88 HIS B O 1
ATOM 1758 N N . GLN B 1 89 ? -4.48 -12.297 -2.635 1 98.62 89 GLN B N 1
ATOM 1759 C CA . GLN B 1 89 ? -5.465 -13.266 -3.107 1 98.62 89 GLN B CA 1
ATOM 1760 C C . GLN B 1 89 ? -5.039 -13.875 -4.441 1 98.62 89 GLN B C 1
ATOM 1762 O O . GLN B 1 89 ? -5.215 -15.07 -4.664 1 98.62 89 GLN B O 1
ATOM 1767 N N . GLN B 1 90 ? -4.508 -13.023 -5.23 1 98.19 90 GLN B N 1
ATOM 1768 C CA . GLN B 1 90 ? -4.039 -13.508 -6.523 1 98.19 90 GLN B CA 1
ATOM 1769 C C . GLN B 1 90 ? -2.891 -14.5 -6.363 1 98.19 90 GLN B C 1
ATOM 1771 O O . GLN B 1 90 ? -2.83 -15.508 -7.066 1 98.19 90 GLN B O 1
ATOM 1776 N N . ILE B 1 91 ? -2.027 -14.258 -5.512 1 98.31 91 ILE B N 1
ATOM 1777 C CA . ILE B 1 91 ? -0.91 -15.156 -5.242 1 98.31 91 ILE B CA 1
ATOM 1778 C C . ILE B 1 91 ? -1.434 -16.484 -4.688 1 98.31 91 ILE B C 1
ATOM 1780 O O . ILE B 1 91 ? -0.992 -17.547 -5.105 1 98.31 91 ILE B O 1
ATOM 1784 N N . TYR B 1 92 ? -2.342 -16.359 -3.803 1 98.12 92 TYR B N 1
ATOM 1785 C CA . TYR B 1 92 ? -2.939 -17.562 -3.24 1 98.12 92 TYR B CA 1
ATOM 1786 C C . TYR B 1 92 ? -3.559 -18.438 -4.332 1 98.12 92 TYR B C 1
ATOM 1788 O O . TYR B 1 92 ? -3.359 -19.656 -4.355 1 98.12 92 TYR B O 1
ATOM 1796 N N . ASN B 1 93 ? -4.285 -17.766 -5.164 1 97.38 93 ASN B N 1
ATOM 1797 C CA . ASN B 1 93 ? -4.93 -18.484 -6.258 1 97.38 93 ASN B CA 1
ATOM 1798 C C . ASN B 1 93 ? -3.906 -19.156 -7.168 1 97.38 93 ASN B C 1
ATOM 1800 O O . ASN B 1 93 ? -4.082 -20.312 -7.559 1 97.38 93 ASN B O 1
ATOM 1804 N N . ALA B 1 94 ? -2.912 -18.422 -7.516 1 96.56 94 ALA B N 1
ATOM 1805 C CA . ALA B 1 94 ? -1.869 -18.969 -8.383 1 96.56 94 ALA B CA 1
ATOM 1806 C C . ALA B 1 94 ? -1.146 -20.125 -7.711 1 96.56 94 ALA B C 1
ATOM 1808 O O . ALA B 1 94 ? -0.855 -21.141 -8.352 1 96.56 94 ALA B O 1
ATOM 1809 N N . GLN B 1 95 ? -0.937 -19.938 -6.484 1 95.44 95 GLN B N 1
ATOM 1810 C CA . GLN B 1 95 ? -0.243 -20.984 -5.742 1 95.44 95 GLN B CA 1
ATOM 1811 C C . GLN B 1 95 ? -1.116 -22.234 -5.598 1 95.44 95 GLN B C 1
ATOM 1813 O O . GLN B 1 95 ? -0.616 -23.359 -5.648 1 95.44 95 GLN B O 1
ATOM 1818 N N . THR B 1 96 ? -2.35 -22.094 -5.469 1 96.94 96 THR B N 1
ATOM 1819 C CA . THR B 1 96 ? -3.277 -23.219 -5.391 1 96.94 96 THR B CA 1
ATOM 1820 C C . THR B 1 96 ? -3.324 -23.969 -6.715 1 96.94 96 THR B C 1
ATOM 1822 O O . THR B 1 96 ? -3.305 -25.203 -6.73 1 96.94 96 THR B O 1
ATOM 1825 N N . GLN B 1 97 ? -3.396 -23.203 -7.695 1 95.12 97 GLN B N 1
ATOM 1826 C CA . GLN B 1 97 ? -3.402 -23.828 -9.023 1 95.12 97 GLN B CA 1
ATOM 1827 C C . GLN B 1 97 ? -2.115 -24.609 -9.273 1 95.12 97 GLN B C 1
ATOM 1829 O O . GLN B 1 97 ? -2.152 -25.719 -9.797 1 95.12 97 GLN B O 1
ATOM 1834 N N . LEU B 1 98 ? -1.008 -24 -8.914 1 94.88 98 LEU B N 1
ATOM 1835 C CA . LEU B 1 98 ? 0.285 -24.656 -9.07 1 94.88 98 LEU B CA 1
ATOM 1836 C C . LEU B 1 98 ? 0.333 -25.953 -8.266 1 94.88 98 LEU B C 1
ATOM 1838 O O . LEU B 1 98 ? 0.816 -26.984 -8.766 1 94.88 98 LEU B O 1
ATOM 1842 N N . SER B 1 99 ? -0.174 -25.953 -7.137 1 94.88 99 SER B N 1
ATOM 1843 C CA . SER B 1 99 ? -0.197 -27.141 -6.285 1 94.88 99 SER B CA 1
ATOM 1844 C C . SER B 1 99 ? -1.069 -28.234 -6.891 1 94.88 99 SER B C 1
ATOM 1846 O O . SER B 1 99 ? -0.729 -29.422 -6.816 1 94.88 99 SER B O 1
ATOM 1848 N N . LYS B 1 100 ? -2.166 -27.812 -7.414 1 94.44 100 LYS B N 1
ATOM 1849 C CA . LYS B 1 100 ? -3.068 -28.766 -8.047 1 94.44 100 LYS B CA 1
ATOM 1850 C C . LYS B 1 100 ? -2.412 -29.422 -9.258 1 94.44 100 LYS B C 1
ATOM 1852 O O . LYS B 1 100 ? -2.5 -30.641 -9.438 1 94.44 100 LYS B O 1
ATOM 1857 N N . ILE B 1 101 ? -1.775 -28.672 -10.047 1 92 101 ILE B N 1
ATOM 1858 C CA . ILE B 1 101 ? -1.127 -29.188 -11.25 1 92 101 ILE B CA 1
ATOM 1859 C C . ILE B 1 101 ? 0.025 -30.109 -10.859 1 92 101 ILE B C 1
ATOM 1861 O O . ILE B 1 101 ? 0.224 -31.156 -11.484 1 92 101 ILE B O 1
ATOM 1865 N N . GLN B 1 102 ? 0.746 -29.75 -9.836 1 88.56 102 GLN B N 1
ATOM 1866 C CA . GLN B 1 102 ? 1.85 -30.578 -9.352 1 88.56 102 GLN B CA 1
ATOM 1867 C C . GLN B 1 102 ? 1.349 -31.922 -8.828 1 88.56 102 GLN B C 1
ATOM 1869 O O . GLN B 1 102 ? 1.983 -32.938 -9.047 1 88.56 102 GLN B O 1
ATOM 1874 N N . ALA B 1 103 ? 0.226 -31.844 -8.133 1 91.06 103 ALA B N 1
ATOM 1875 C CA . ALA B 1 103 ? -0.38 -33.094 -7.637 1 91.06 103 ALA B CA 1
ATOM 1876 C C . ALA B 1 103 ? -0.836 -33.969 -8.789 1 91.06 103 ALA B C 1
ATOM 1878 O O . ALA B 1 103 ? -0.655 -35.188 -8.75 1 91.06 103 ALA B O 1
ATOM 1879 N N . GLU B 1 104 ? -1.399 -33.375 -9.758 1 86 104 GLU B N 1
ATOM 1880 C CA . GLU B 1 104 ? -1.855 -34.094 -10.938 1 86 104 GLU B CA 1
ATOM 1881 C C . GLU B 1 104 ? -0.686 -34.75 -11.672 1 86 104 GLU B C 1
ATOM 1883 O O . GLU B 1 104 ? -0.779 -35.906 -12.102 1 86 104 GLU B O 1
ATOM 1888 N N . ILE B 1 105 ? 0.381 -34.062 -11.836 1 84.69 105 ILE B N 1
ATOM 1889 C CA . ILE B 1 105 ? 1.576 -34.562 -12.5 1 84.69 105 ILE B CA 1
ATOM 1890 C C . ILE B 1 105 ? 2.158 -35.719 -11.68 1 84.69 105 ILE B C 1
ATOM 1892 O O . ILE B 1 105 ? 2.613 -36.719 -12.242 1 84.69 105 ILE B O 1
ATOM 1896 N N . ALA B 1 106 ? 2.152 -35.562 -10.375 1 86.5 106 ALA B N 1
ATOM 1897 C CA . ALA B 1 106 ? 2.66 -36.625 -9.484 1 86.5 106 ALA B CA 1
ATOM 1898 C C . ALA B 1 106 ? 1.848 -37.906 -9.625 1 86.5 106 ALA B C 1
ATOM 1900 O O . ALA B 1 106 ? 2.406 -39 -9.641 1 86.5 106 ALA B O 1
ATOM 1901 N N . VAL B 1 107 ? 0.524 -37.781 -9.75 1 86.31 107 VAL B N 1
ATOM 1902 C CA . VAL B 1 107 ? -0.367 -38.906 -9.906 1 86.31 107 VAL B CA 1
ATOM 1903 C C . VAL B 1 107 ? -0.113 -39.594 -11.258 1 86.31 107 VAL B C 1
ATOM 1905 O O . VAL B 1 107 ? -0.025 -40.812 -11.336 1 86.31 107 VAL B O 1
ATOM 1908 N N . LEU B 1 108 ? 0.082 -38.844 -12.273 1 80.62 108 LEU B N 1
ATOM 1909 C CA . LEU B 1 108 ? 0.338 -39.375 -13.609 1 80.62 108 LEU B CA 1
ATOM 1910 C C . LEU B 1 108 ? 1.688 -40.062 -13.664 1 80.62 108 LEU B C 1
ATOM 1912 O O . LEU B 1 108 ? 1.813 -41.125 -14.289 1 80.62 108 LEU B O 1
ATOM 1916 N N . SER B 1 109 ? 2.695 -39.5 -13.039 1 82.75 109 SER B N 1
ATOM 1917 C CA . SER B 1 109 ? 4.031 -40.094 -13 1 82.75 109 SER B CA 1
ATOM 1918 C C . SER B 1 109 ? 4.039 -41.406 -12.227 1 82.75 109 SER B C 1
ATOM 1920 O O . SER B 1 109 ? 4.75 -42.344 -12.594 1 82.75 109 SER B O 1
ATOM 1922 N N . ALA B 1 110 ? 3.229 -41.469 -11.172 1 85.88 110 ALA B N 1
ATOM 1923 C CA . ALA B 1 110 ? 3.125 -42.688 -10.367 1 85.88 110 ALA B CA 1
ATOM 1924 C C . ALA B 1 110 ? 2.441 -43.812 -11.148 1 85.88 110 ALA B C 1
ATOM 1926 O O . ALA B 1 110 ? 2.844 -44.969 -11.055 1 85.88 110 ALA B O 1
ATOM 1927 N N . LYS B 1 111 ? 1.502 -43.594 -11.914 1 80.31 111 LYS B N 1
ATOM 1928 C CA . LYS B 1 111 ? 0.795 -44.562 -12.75 1 80.31 111 LYS B CA 1
ATOM 1929 C C . LYS B 1 111 ? 1.705 -45.125 -13.844 1 80.31 111 LYS B C 1
ATOM 1931 O O . LYS B 1 111 ? 1.666 -46.312 -14.148 1 80.31 111 LYS B O 1
ATOM 1936 N N . ALA B 1 112 ? 2.557 -44.281 -14.367 1 76.75 112 ALA B N 1
ATOM 1937 C CA . ALA B 1 112 ? 3.467 -44.656 -15.445 1 76.75 112 ALA B CA 1
ATOM 1938 C C . ALA B 1 112 ? 4.555 -45.594 -14.93 1 76.75 112 ALA B C 1
ATOM 1940 O O . ALA B 1 112 ? 4.953 -46.531 -15.633 1 76.75 112 ALA B O 1
ATOM 1941 N N . GLN B 1 113 ? 4.992 -45.406 -13.773 1 80.69 113 GLN B N 1
ATOM 1942 C CA . GLN B 1 113 ? 6.031 -46.25 -13.172 1 80.69 113 GLN B CA 1
ATOM 1943 C C . GLN B 1 113 ? 5.496 -47.625 -12.82 1 80.69 113 GLN B C 1
ATOM 1945 O O . GLN B 1 113 ? 6.203 -48.625 -12.969 1 80.69 113 GLN B O 1
ATOM 1950 N N . THR B 1 114 ? 4.199 -47.75 -12.422 1 79.88 114 THR B N 1
ATOM 1951 C CA . THR B 1 114 ? 3.582 -49.031 -12.07 1 79.88 114 THR B CA 1
ATOM 1952 C C . THR B 1 114 ? 3.322 -49.875 -13.32 1 79.88 114 THR B C 1
ATOM 1954 O O . THR B 1 114 ? 3.521 -51.094 -13.312 1 79.88 114 THR B O 1
ATOM 1957 N N . GLU B 1 115 ? 3.041 -49.375 -14.461 1 73.94 115 GLU B N 1
ATOM 1958 C CA . GLU B 1 115 ? 2.773 -50.062 -15.711 1 73.94 115 GLU B CA 1
ATOM 1959 C C . GLU B 1 115 ? 4.062 -50.594 -16.344 1 73.94 115 GLU B C 1
ATOM 1961 O O . GLU B 1 115 ? 4.094 -51.688 -16.906 1 73.94 115 GLU B O 1
ATOM 1966 N N . SER B 1 116 ? 5.074 -49.906 -16.203 1 74.31 116 SER B N 1
ATOM 1967 C CA . SER B 1 116 ? 6.363 -50.312 -16.734 1 74.31 116 SER B CA 1
ATOM 1968 C C . SER B 1 116 ? 6.91 -51.531 -15.977 1 74.31 116 SER B C 1
ATOM 1970 O O . SER B 1 116 ? 7.48 -52.438 -16.578 1 74.31 116 SER B O 1
ATOM 1972 N N . HIS B 1 117 ? 6.594 -51.625 -14.703 1 73 117 HIS B N 1
ATOM 1973 C CA . HIS B 1 117 ? 7.043 -52.75 -13.883 1 73 117 HIS B CA 1
ATOM 1974 C C . HIS B 1 117 ? 6.242 -54 -14.188 1 73 117 HIS B C 1
ATOM 1976 O O . HIS B 1 117 ? 6.801 -55.125 -14.219 1 73 117 HIS B O 1
ATOM 1982 N N . TYR B 1 118 ? 4.992 -54.062 -14.57 1 71.19 118 TYR B N 1
ATOM 1983 C CA . TYR B 1 118 ? 4.148 -55.188 -14.891 1 71.19 118 TYR B CA 1
ATOM 1984 C C . TYR B 1 118 ? 4.504 -55.75 -16.266 1 71.19 118 TYR B C 1
ATOM 1986 O O . TYR B 1 118 ? 4.535 -56.969 -16.438 1 71.19 118 TYR B O 1
ATOM 1994 N N . GLN B 1 119 ? 4.887 -55.062 -17.219 1 63.97 119 GLN B N 1
ATOM 1995 C CA . GLN B 1 119 ? 5.23 -55.5 -18.562 1 63.97 119 GLN B CA 1
ATOM 1996 C C . GLN B 1 119 ? 6.566 -56.25 -18.578 1 63.97 119 GLN B C 1
ATOM 1998 O O . GLN B 1 119 ? 6.719 -57.25 -19.266 1 63.97 119 GLN B O 1
ATOM 2003 N N . HIS B 1 120 ? 7.398 -55.969 -17.719 1 68.5 120 HIS B N 1
ATOM 2004 C CA . HIS B 1 120 ? 8.688 -56.625 -17.641 1 68.5 120 HIS B CA 1
ATOM 2005 C C . HIS B 1 120 ? 8.555 -58 -16.953 1 68.5 120 HIS B C 1
ATOM 2007 O O . HIS B 1 120 ? 9.289 -58.938 -17.281 1 68.5 120 HIS B O 1
ATOM 2013 N N . GLN B 1 121 ? 7.625 -58.312 -16.156 1 66.06 121 GLN B N 1
ATOM 2014 C CA . GLN B 1 121 ? 7.469 -59.562 -15.438 1 66.06 121 GLN B CA 1
ATOM 2015 C C . GLN B 1 121 ? 6.758 -60.594 -16.297 1 66.06 121 GLN B C 1
ATOM 2017 O O . GLN B 1 121 ? 7.059 -61.781 -16.203 1 66.06 121 GLN B O 1
ATOM 2022 N N . VAL B 1 122 ? 5.934 -60.312 -17.219 1 68.56 122 VAL B N 1
ATOM 2023 C CA . VAL B 1 122 ? 5.215 -61.281 -18.047 1 68.56 122 VAL B CA 1
ATOM 2024 C C . VAL B 1 122 ? 6.133 -61.781 -19.156 1 68.56 122 VAL B C 1
ATOM 2026 O O . VAL B 1 122 ? 5.984 -62.938 -19.609 1 68.56 122 VAL B O 1
ATOM 2029 N N . GLU B 1 123 ? 6.934 -61.125 -19.547 1 65.94 123 GLU B N 1
ATOM 2030 C CA . GLU B 1 123 ? 7.801 -61.594 -20.641 1 65.94 123 GLU B CA 1
ATOM 2031 C C . GLU B 1 123 ? 8.82 -62.594 -20.141 1 65.94 123 GLU B C 1
ATOM 2033 O O . GLU B 1 123 ? 9.32 -63.406 -20.922 1 65.94 123 GLU B O 1
ATOM 2038 N N . HIS B 1 124 ? 8.961 -62.688 -18.906 1 62.88 124 HIS B N 1
ATOM 2039 C CA . HIS B 1 124 ? 9.961 -63.625 -18.406 1 62.88 124 HIS B CA 1
ATOM 2040 C C . HIS B 1 124 ? 9.289 -64.875 -17.844 1 62.88 124 HIS B C 1
ATOM 2042 O O . HIS B 1 124 ? 9.875 -65.562 -17.016 1 62.88 124 HIS B O 1
ATOM 2048 N N . VAL B 1 125 ? 8.039 -65.188 -18.219 1 61.22 125 VAL B N 1
ATOM 2049 C CA . VAL B 1 125 ? 7.562 -66.5 -17.859 1 61.22 125 VAL B CA 1
ATOM 2050 C C . VAL B 1 125 ? 8.219 -67.562 -18.75 1 61.22 125 VAL B C 1
ATOM 2052 O O . VAL B 1 125 ? 8.086 -67.5 -19.984 1 61.22 125 VAL B O 1
ATOM 2055 N N . PRO B 1 126 ? 9.18 -68.312 -18.188 1 59.91 126 PRO B N 1
ATOM 2056 C CA . PRO B 1 126 ? 9.844 -69.375 -18.906 1 59.91 126 PRO B CA 1
ATOM 2057 C C . PRO B 1 126 ? 8.852 -70.375 -19.469 1 59.91 126 PRO B C 1
ATOM 2059 O O . PRO B 1 126 ? 7.84 -70.688 -18.844 1 59.91 126 PRO B O 1
ATOM 2062 N N . ASN B 1 127 ? 8.672 -70.375 -20.734 1 55.12 127 ASN B N 1
ATOM 2063 C CA . ASN B 1 127 ? 8.078 -71.5 -21.406 1 55.12 127 ASN B CA 1
ATOM 2064 C C . ASN B 1 127 ? 8.508 -72.812 -20.75 1 55.12 127 ASN B C 1
ATOM 2066 O O . ASN B 1 127 ? 9.695 -73.125 -20.75 1 55.12 127 ASN B O 1
ATOM 2070 N N . VAL B 1 128 ? 7.805 -73.312 -19.797 1 56.28 128 VAL B N 1
ATOM 2071 C CA . VAL B 1 128 ? 7.984 -74.688 -19.328 1 56.28 128 VAL B CA 1
ATOM 2072 C C . VAL B 1 128 ? 8.039 -75.625 -20.516 1 56.28 128 VAL B C 1
ATOM 2074 O O . VAL B 1 128 ? 7.102 -75.688 -21.312 1 56.28 128 VAL B O 1
ATOM 2077 N N . ASP B 1 129 ? 9.18 -75.875 -20.984 1 52.56 129 ASP B N 1
ATOM 2078 C CA . ASP B 1 129 ? 9.453 -77 -21.891 1 52.56 129 ASP B CA 1
ATOM 2079 C C . ASP B 1 129 ? 8.711 -78.25 -21.438 1 52.56 129 ASP B C 1
ATOM 2081 O O . ASP B 1 129 ? 8.812 -78.688 -20.281 1 52.56 129 ASP B O 1
ATOM 2085 N N . GLU B 1 130 ? 7.531 -78.5 -22 1 50.28 130 GLU B N 1
ATOM 2086 C CA . GLU B 1 130 ? 6.934 -79.812 -21.953 1 50.28 130 GLU B CA 1
ATOM 2087 C C . GLU B 1 130 ? 7.965 -80.875 -22.281 1 50.28 130 GLU B C 1
ATOM 2089 O O . GLU B 1 130 ? 8.305 -81.125 -23.438 1 50.28 130 GLU B O 1
ATOM 2094 N N . ASN B 1 131 ? 9.117 -80.688 -21.719 1 49.31 131 ASN B N 1
ATOM 2095 C CA . ASN B 1 131 ? 9.867 -81.938 -21.969 1 49.31 131 ASN B CA 1
ATOM 2096 C C . ASN B 1 131 ? 9.258 -83.125 -21.219 1 49.31 131 ASN B C 1
ATOM 2098 O O . ASN B 1 131 ? 9.93 -84.125 -21 1 49.31 131 ASN B O 1
ATOM 2102 N N . PHE B 1 132 ? 7.848 -83.25 -21.031 1 40.38 132 PHE B N 1
ATOM 2103 C CA . PHE B 1 132 ? 7.676 -84.688 -20.984 1 40.38 132 PHE B CA 1
ATOM 2104 C C . PHE B 1 132 ? 7.617 -85.25 -22.391 1 40.38 132 PHE B C 1
ATOM 2106 O O . PHE B 1 132 ? 7.184 -84.625 -23.328 1 40.38 132 PHE B O 1
#

Nearest PDB structures (foldseek):
  5ly0-assembly1_B  TM=9.128E-01  e=1.669E-08  Triticum turgidum
  5ly0-assembly1_B  TM=9.095E-01  e=4.227E-08  Triticum turgidum

InterPro domains:
  IPR004883 Lateral organ boundaries, LOB [PF03195] (5-102)
  IPR004883 Lateral organ boundaries, LOB [PS50891] (4-105)

Radius of gyration: 33.41 Å; Cα contacts (8 Å, |Δi|>4): 230; chains: 2; bounding box: 38×125×87 Å

pLDDT: mean 85.57, std 16.67, range [33.56, 98.94]